Protein AF-A0A2D4ME57-F1 (afdb_monomer_lite)

pLDDT: mean 89.08, std 7.83, range [51.34, 96.56]

Secondary structure (DSSP, 8-state):
-HHHHHHHHHHHHHHHHHHHHHHHHHHHHHHHHHHHHHHH-TT--HHHHHHHHHHHHHHHHHHHHHHHHHHHHHHHHHHHHHHHHHHHHHHHHHH--TTHHHHS-HHHHHHIIIIIHHHHHHHHHHTTHHHHHHHHHHHHHHHHHHHHGGGHHHHHHHHHHHHHHHHHHHHHHHHHHHHHHHHHH-

Foldseek 3Di:
DVLVVVLVVLVVLLLVLLVLLLVLVVVLVVLVVVLVVQVVDPPHDPVVNVVSVVVNVVSVVSSVVSVVSSQVSLLVSLVSQLVVQLVVLVVCLVVDDPVVCVVADPVNSVCCNPPVSVVSSVCSNCVSVVVSVVVSVVVVLVVCCVVPNPVVVVVVVVVVVVVVVVVVVVVVVVVVVVVVVVVVVD

Sequence (186 aa):
VTLFQT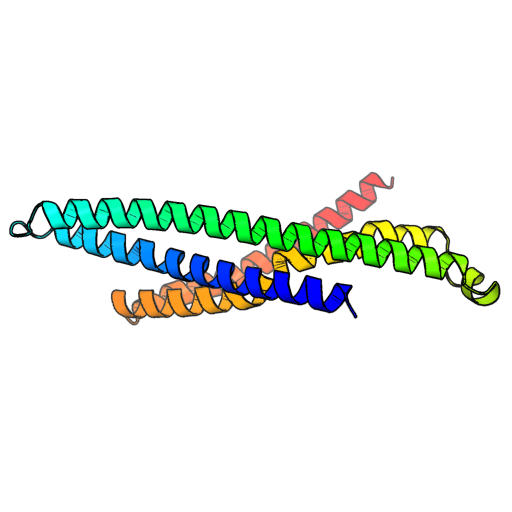CAGKVLKSVALKLIHDFLIFLNPQLLKMIINFVSDPKAYLWQGYVFAVLLFVSALVQSLCLQKYFQLCFEVGMNLRTSLMAAIYKKALTVSNVTRKESTVGETVNLMSVDAQRFMDFTVYMHQLWSSPLQIIISLVFLWTELGPSVLAGIGVLMLLIPLNSVLVAKSRSIQVKNMKHKDE

Organism: NCBI:txid129469

Structure (mmCIF, N/CA/C/O backbone):
data_AF-A0A2D4ME57-F1
#
_entry.id   AF-A0A2D4ME57-F1
#
loop_
_atom_site.group_PDB
_atom_site.id
_atom_site.type_symbol
_atom_site.label_atom_id
_atom_site.label_alt_id
_atom_site.label_comp_id
_atom_site.label_asym_id
_atom_site.label_entity_id
_atom_site.label_seq_id
_atom_site.pdbx_PDB_ins_code
_atom_site.Cartn_x
_atom_site.Cartn_y
_atom_site.Cartn_z
_atom_site.occupancy
_atom_site.B_iso_or_equiv
_atom_site.auth_seq_id
_atom_site.auth_comp_id
_atom_site.auth_asym_id
_atom_site.auth_atom_id
_atom_site.pdbx_PDB_model_num
ATOM 1 N N . VAL A 1 1 ? -4.184 -4.580 -28.386 1.00 51.34 1 VAL A N 1
ATOM 2 C CA . VAL A 1 1 ? -5.557 -4.359 -27.865 1.00 51.34 1 VAL A CA 1
ATOM 3 C C . VAL A 1 1 ? -5.939 -5.416 -26.827 1.00 51.34 1 VAL A C 1
ATOM 5 O O . VAL A 1 1 ? -6.256 -5.048 -25.706 1.00 51.34 1 VAL A O 1
ATOM 8 N N . THR A 1 2 ? -5.781 -6.710 -27.119 1.00 58.62 2 THR A N 1
ATOM 9 C CA . THR A 1 2 ? -6.115 -7.832 -26.212 1.00 58.62 2 THR A CA 1
ATOM 10 C C . THR A 1 2 ? -5.304 -7.867 -24.904 1.00 58.62 2 THR A C 1
ATOM 12 O O . THR A 1 2 ? -5.863 -8.114 -23.837 1.00 58.62 2 THR A O 1
ATOM 15 N N . LEU A 1 3 ? -4.003 -7.544 -24.953 1.00 60.75 3 LEU A N 1
ATOM 16 C CA . LEU A 1 3 ? -3.139 -7.446 -23.761 1.00 60.75 3 LEU A CA 1
ATOM 17 C C . LEU A 1 3 ? -3.593 -6.338 -22.799 1.00 60.75 3 LEU A C 1
ATOM 19 O O . LEU A 1 3 ? -3.668 -6.561 -21.596 1.00 60.75 3 LEU A O 1
ATOM 23 N N . PHE A 1 4 ? -3.959 -5.168 -23.332 1.00 65.12 4 PHE A N 1
ATOM 24 C CA . PHE A 1 4 ? -4.406 -4.028 -22.528 1.00 65.12 4 PHE A CA 1
ATOM 25 C C . PHE A 1 4 ? -5.752 -4.307 -21.848 1.00 65.12 4 PHE A C 1
ATOM 27 O O . PHE A 1 4 ? -5.901 -4.037 -20.663 1.00 65.12 4 PHE A O 1
ATOM 34 N N . GLN A 1 5 ? -6.699 -4.930 -22.556 1.00 66.75 5 GLN A N 1
ATOM 35 C CA . GLN A 1 5 ? -8.000 -5.308 -21.990 1.00 66.75 5 GLN A CA 1
ATOM 36 C C . GLN A 1 5 ? -7.877 -6.387 -20.900 1.00 66.75 5 GLN A C 1
ATOM 38 O O . GLN A 1 5 ? -8.504 -6.280 -19.848 1.00 66.75 5 GLN A O 1
ATOM 43 N N . THR A 1 6 ? -7.016 -7.390 -21.105 1.00 72.75 6 THR A N 1
ATOM 44 C CA . THR A 1 6 ? -6.777 -8.454 -20.111 1.00 72.75 6 THR A CA 1
ATOM 45 C C . THR A 1 6 ? -6.059 -7.914 -18.870 1.00 72.75 6 THR A C 1
ATOM 47 O O . THR A 1 6 ? -6.392 -8.275 -17.741 1.00 72.75 6 THR A O 1
ATOM 50 N N . CYS A 1 7 ? -5.097 -7.012 -19.073 1.00 77.69 7 CYS A N 1
ATOM 51 C CA . CYS A 1 7 ? -4.359 -6.347 -18.006 1.00 77.69 7 CYS A CA 1
ATOM 52 C C . CYS A 1 7 ? -5.270 -5.414 -17.190 1.00 77.69 7 CYS A C 1
ATOM 54 O O . CYS A 1 7 ? -5.312 -5.512 -15.965 1.00 77.69 7 CYS A O 1
ATOM 56 N N . ALA A 1 8 ? -6.091 -4.600 -17.861 1.00 81.94 8 ALA A N 1
ATOM 57 C CA . ALA A 1 8 ? -7.043 -3.693 -17.221 1.00 81.94 8 ALA A CA 1
ATOM 58 C C . ALA A 1 8 ? -8.046 -4.433 -16.321 1.00 81.94 8 ALA A C 1
ATOM 60 O O . ALA A 1 8 ? -8.310 -3.993 -15.204 1.00 81.94 8 ALA A O 1
ATOM 61 N N . GLY A 1 9 ? -8.551 -5.594 -16.754 1.00 87.19 9 GLY A N 1
ATOM 62 C CA . GLY A 1 9 ? -9.440 -6.417 -15.929 1.00 87.19 9 GLY A CA 1
ATOM 63 C C . GLY A 1 9 ? -8.778 -6.923 -14.641 1.00 87.19 9 GLY A C 1
ATOM 64 O O . GLY A 1 9 ? -9.413 -6.947 -13.586 1.00 87.19 9 GLY A O 1
ATOM 65 N N . LYS A 1 10 ? -7.493 -7.300 -14.694 1.00 87.88 10 LYS A N 1
ATOM 66 C CA . LYS A 1 10 ? -6.729 -7.722 -13.506 1.00 87.88 10 LYS A CA 1
ATOM 67 C C . LYS A 1 10 ? -6.420 -6.548 -12.577 1.00 87.88 10 LYS A C 1
ATOM 69 O O . LYS A 1 10 ? -6.564 -6.701 -11.368 1.00 87.88 10 LYS A O 1
ATOM 74 N N . VAL A 1 11 ? -6.088 -5.383 -13.134 1.00 89.06 11 VAL A N 1
ATOM 75 C CA . VAL A 1 11 ? -5.866 -4.146 -12.368 1.00 89.06 11 VAL A CA 1
ATOM 76 C C . VAL A 1 11 ? -7.143 -3.701 -11.648 1.00 89.06 11 VAL A C 1
ATOM 78 O O . VAL A 1 11 ? -7.109 -3.354 -10.472 1.00 89.06 11 VAL A O 1
ATOM 81 N N . LEU A 1 12 ? -8.308 -3.776 -12.294 1.00 90.44 12 LEU A N 1
ATOM 82 C CA . LEU A 1 12 ? -9.570 -3.434 -11.632 1.00 90.44 12 LEU A CA 1
ATOM 83 C C . LEU A 1 12 ? -9.877 -4.386 -10.462 1.00 90.44 12 LEU A C 1
ATOM 85 O O . LEU A 1 12 ? -10.291 -3.948 -9.388 1.00 90.44 12 LEU A O 1
ATOM 89 N N . LYS A 1 13 ? -9.617 -5.689 -10.640 1.00 91.94 13 LYS A N 1
ATOM 90 C CA . LYS A 1 13 ? -9.742 -6.682 -9.561 1.00 91.94 13 LYS A CA 1
ATOM 91 C C . LYS A 1 13 ? -8.772 -6.405 -8.408 1.00 91.94 13 LYS A C 1
ATOM 93 O O . LYS A 1 13 ? -9.174 -6.544 -7.254 1.00 91.94 13 LYS A O 1
ATOM 98 N N . SER A 1 14 ? -7.530 -5.993 -8.684 1.00 92.44 14 SER A N 1
ATOM 99 C CA . SER A 1 14 ? -6.581 -5.627 -7.624 1.00 92.44 14 SER A CA 1
ATOM 100 C C . SER A 1 14 ? -7.020 -4.376 -6.865 1.00 92.44 14 SER A C 1
ATOM 102 O O . SER A 1 14 ? -6.911 -4.364 -5.643 1.00 92.44 14 SER A O 1
ATOM 104 N N . VAL A 1 15 ? -7.591 -3.369 -7.540 1.00 92.62 15 VAL A N 1
ATOM 105 C CA . VAL A 1 15 ? -8.179 -2.189 -6.874 1.00 92.62 15 VAL A CA 1
ATOM 106 C C . VAL A 1 15 ? -9.292 -2.608 -5.913 1.00 92.62 15 VAL A C 1
ATOM 108 O O . VAL A 1 15 ? -9.261 -2.229 -4.745 1.00 92.62 15 VAL A O 1
ATOM 111 N N . ALA A 1 16 ? -10.242 -3.431 -6.369 1.00 93.69 16 ALA A N 1
ATOM 112 C CA . ALA A 1 16 ? -11.350 -3.889 -5.532 1.00 93.69 16 ALA A CA 1
ATOM 113 C C . ALA A 1 16 ? -10.864 -4.672 -4.298 1.00 93.69 16 ALA A C 1
ATOM 115 O O . ALA A 1 16 ? -11.287 -4.390 -3.179 1.00 93.69 16 ALA A O 1
ATOM 116 N N . LEU A 1 17 ? -9.925 -5.610 -4.479 1.00 92.94 17 LEU A N 1
ATOM 117 C CA . LEU A 1 17 ? -9.334 -6.369 -3.370 1.00 92.94 17 LEU A CA 1
ATOM 118 C C . LEU A 1 17 ? -8.579 -5.472 -2.385 1.00 92.94 17 LEU A C 1
ATOM 120 O O . LEU A 1 17 ? -8.654 -5.697 -1.177 1.00 92.94 17 LEU A O 1
ATOM 124 N N . LYS A 1 18 ? -7.875 -4.452 -2.886 1.00 93.50 18 LYS A N 1
ATOM 125 C CA . LYS A 1 18 ? -7.152 -3.495 -2.048 1.00 93.50 18 LYS A CA 1
ATOM 126 C C . LYS A 1 18 ? -8.109 -2.647 -1.209 1.00 93.50 18 LYS A C 1
ATOM 128 O O . LYS A 1 18 ? -7.869 -2.490 -0.019 1.00 93.50 18 LYS A O 1
ATOM 133 N N . LEU A 1 19 ? -9.217 -2.183 -1.788 1.00 93.06 19 LEU A N 1
ATOM 134 C CA . LEU A 1 19 ? -10.252 -1.445 -1.055 1.00 93.06 19 LEU A CA 1
ATOM 135 C C . LEU A 1 19 ? -10.903 -2.294 0.044 1.00 93.06 19 LEU A C 1
ATOM 137 O O . LEU A 1 19 ? -11.072 -1.813 1.161 1.00 93.06 19 LEU A O 1
ATOM 141 N N . ILE A 1 20 ? -11.219 -3.562 -0.243 1.00 94.19 20 ILE A N 1
ATOM 142 C CA . ILE A 1 20 ? -11.764 -4.494 0.759 1.00 94.19 20 ILE A CA 1
ATOM 143 C C . ILE A 1 20 ? -10.761 -4.696 1.898 1.00 94.19 20 ILE A C 1
ATOM 145 O O . ILE A 1 20 ? -11.126 -4.617 3.069 1.00 94.19 20 ILE A O 1
ATOM 149 N N . HIS A 1 21 ? -9.490 -4.920 1.564 1.00 94.88 21 HIS A N 1
ATOM 150 C CA . HIS A 1 21 ? -8.425 -5.036 2.553 1.00 94.88 21 HIS A CA 1
ATOM 151 C C . HIS A 1 21 ? -8.314 -3.780 3.431 1.00 94.88 21 HIS A C 1
ATOM 153 O O . HIS A 1 21 ? -8.237 -3.890 4.653 1.00 94.88 21 HIS A O 1
ATOM 159 N N . ASP A 1 22 ? -8.308 -2.595 2.819 1.00 93.31 22 ASP A N 1
ATOM 160 C CA . ASP A 1 22 ? -8.163 -1.329 3.536 1.00 93.31 22 ASP A CA 1
ATOM 161 C C . ASP A 1 22 ? -9.366 -1.070 4.455 1.00 93.31 22 ASP A C 1
ATOM 163 O O . ASP A 1 22 ? -9.184 -0.639 5.590 1.00 93.31 22 ASP A O 1
ATOM 167 N N . PHE A 1 23 ? -10.582 -1.428 4.033 1.00 93.62 23 PHE A N 1
ATOM 168 C CA . PHE A 1 23 ? -11.763 -1.393 4.897 1.00 93.62 23 PHE A CA 1
ATOM 169 C C . PHE A 1 23 ? -11.632 -2.336 6.104 1.00 93.62 23 PHE A C 1
ATOM 171 O O . PHE A 1 23 ? -11.895 -1.932 7.236 1.00 93.62 23 PHE A O 1
ATOM 178 N N . LEU A 1 24 ? -11.178 -3.576 5.889 1.00 93.62 24 LEU A N 1
ATOM 179 C CA . LEU A 1 24 ? -10.986 -4.552 6.969 1.00 93.62 24 LEU A CA 1
ATOM 180 C C . LEU A 1 24 ? -9.905 -4.119 7.970 1.00 93.62 24 LEU A C 1
ATOM 182 O O . LEU A 1 24 ? -10.061 -4.364 9.166 1.00 93.62 24 LEU A O 1
ATOM 186 N N . ILE A 1 25 ? -8.864 -3.412 7.512 1.00 94.06 25 ILE A N 1
ATOM 187 C CA . ILE A 1 25 ? -7.867 -2.779 8.391 1.00 94.06 25 ILE A CA 1
ATOM 188 C C . ILE A 1 25 ? -8.535 -1.867 9.422 1.00 94.06 25 ILE A C 1
ATOM 190 O O . ILE A 1 25 ? -8.169 -1.916 10.594 1.00 94.06 25 ILE A O 1
ATOM 194 N N . PHE A 1 26 ? -9.515 -1.065 9.002 1.00 93.00 26 PHE A N 1
ATOM 195 C CA . PHE A 1 26 ? -10.226 -0.128 9.875 1.00 93.00 26 PHE A CA 1
ATOM 196 C C . PHE A 1 26 ? -11.348 -0.784 10.679 1.00 93.00 26 PHE A C 1
ATOM 198 O O . PHE A 1 26 ? -11.694 -0.293 11.752 1.00 93.00 26 PHE A O 1
ATOM 205 N N . LEU A 1 27 ? -11.884 -1.910 10.206 1.00 93.81 27 LEU A N 1
ATOM 206 C CA . LEU A 1 27 ? -12.864 -2.702 10.942 1.00 93.81 27 LEU A CA 1
ATOM 207 C C . LEU A 1 27 ? -12.256 -3.301 12.222 1.00 93.81 27 LEU A C 1
ATOM 209 O O . LEU A 1 27 ? -12.872 -3.237 13.282 1.00 93.81 27 LEU A O 1
ATOM 213 N N . ASN A 1 28 ? -11.036 -3.843 12.153 1.00 92.62 28 ASN A N 1
ATOM 214 C CA . ASN A 1 28 ? -10.387 -4.511 13.289 1.00 92.62 28 ASN A CA 1
ATOM 215 C C . ASN A 1 28 ? -10.276 -3.659 14.574 1.00 92.62 28 ASN A C 1
ATOM 217 O O . ASN A 1 28 ? -10.682 -4.154 15.626 1.00 92.62 28 ASN A O 1
ATOM 221 N N . PRO A 1 29 ? -9.777 -2.404 14.559 1.00 92.50 29 PRO A N 1
ATOM 222 C CA . PRO A 1 29 ? -9.724 -1.581 15.769 1.00 92.50 29 PRO A CA 1
ATOM 223 C C . PRO A 1 29 ? -11.118 -1.239 16.313 1.00 92.50 29 PRO A C 1
ATOM 225 O O . PRO A 1 29 ? -11.287 -1.148 17.527 1.00 92.50 29 PRO A O 1
ATOM 228 N N . GLN A 1 30 ? -12.133 -1.114 15.451 1.00 93.00 30 GLN A N 1
ATOM 229 C CA . GLN A 1 30 ? -13.515 -0.891 15.890 1.00 93.00 30 GLN A CA 1
ATOM 230 C C . GLN A 1 30 ? -14.093 -2.129 16.584 1.00 93.00 30 GLN A C 1
ATOM 232 O O . GLN A 1 30 ? -14.721 -2.011 17.634 1.00 93.00 30 GLN A O 1
ATOM 237 N N . LEU A 1 31 ? -13.825 -3.327 16.058 1.00 93.25 31 LEU A N 1
ATOM 238 C CA . LEU A 1 31 ? -14.197 -4.581 16.718 1.00 93.25 31 LEU A CA 1
ATOM 239 C C . LEU A 1 31 ? -13.477 -4.755 18.054 1.00 93.25 31 LEU A C 1
ATOM 241 O O . LEU A 1 31 ? -14.101 -5.142 19.039 1.00 93.25 31 LEU A O 1
ATOM 245 N N . LEU A 1 32 ? -12.191 -4.402 18.118 1.00 93.62 32 LEU A N 1
ATOM 246 C CA . LEU A 1 32 ? -11.438 -4.412 19.369 1.00 93.62 32 LEU A CA 1
ATOM 247 C C . LEU A 1 32 ? -12.065 -3.465 20.403 1.00 93.62 32 LEU A C 1
ATOM 249 O O . LEU A 1 32 ? -12.245 -3.851 21.555 1.00 93.62 32 LEU A O 1
ATOM 253 N N . LYS A 1 33 ? -12.468 -2.257 19.988 1.00 92.00 33 LYS A N 1
ATOM 254 C CA . LYS A 1 33 ? -13.181 -1.304 20.850 1.00 92.00 33 LYS A CA 1
ATOM 255 C C . LYS A 1 33 ? -14.499 -1.884 21.375 1.00 92.00 33 LYS A C 1
ATOM 257 O O . LYS A 1 33 ? -14.785 -1.756 22.563 1.00 92.00 33 LYS A O 1
ATOM 262 N N . MET A 1 34 ? -15.279 -2.563 20.532 1.00 91.69 34 MET A N 1
ATOM 263 C CA . MET A 1 34 ? -16.513 -3.235 20.966 1.00 91.69 34 MET A CA 1
ATOM 264 C C . MET A 1 34 ? -16.239 -4.343 21.989 1.00 91.69 34 MET A C 1
ATOM 266 O O . MET A 1 34 ? -16.979 -4.454 22.964 1.00 91.69 34 MET A O 1
ATOM 270 N N . ILE A 1 35 ? -15.160 -5.115 21.819 1.00 93.75 35 ILE A N 1
ATOM 271 C CA . ILE A 1 35 ? -14.742 -6.137 22.791 1.00 93.75 35 ILE A CA 1
ATOM 272 C C . ILE A 1 35 ? -14.353 -5.494 24.127 1.00 93.75 35 ILE A C 1
ATOM 274 O O . ILE A 1 35 ? -14.792 -5.965 25.172 1.00 93.75 35 ILE A O 1
ATOM 278 N N . ILE A 1 36 ? -13.576 -4.406 24.116 1.00 92.88 36 ILE A N 1
ATOM 279 C CA . ILE A 1 36 ? -13.189 -3.686 25.342 1.00 92.88 36 ILE A CA 1
ATOM 280 C C . ILE A 1 36 ? -14.432 -3.171 26.082 1.00 92.88 36 ILE A C 1
ATOM 282 O O . ILE A 1 36 ? -14.537 -3.325 27.300 1.00 92.88 36 ILE A O 1
ATOM 286 N N . ASN A 1 37 ? -15.404 -2.620 25.351 1.00 91.50 37 ASN A N 1
ATOM 287 C CA . ASN A 1 37 ? -16.664 -2.155 25.932 1.00 91.50 37 ASN A CA 1
ATOM 288 C C . ASN A 1 37 ? -17.498 -3.312 26.498 1.00 91.50 37 ASN A C 1
ATOM 290 O O . ASN A 1 37 ? -18.038 -3.185 27.591 1.00 91.50 37 ASN A O 1
ATOM 294 N N . PHE A 1 38 ? -17.557 -4.448 25.797 1.00 92.56 38 PHE A N 1
ATOM 295 C CA . PHE A 1 38 ? -18.231 -5.660 26.267 1.00 92.56 38 PHE A CA 1
ATOM 296 C C . PHE A 1 38 ? -17.625 -6.184 27.575 1.00 92.56 38 PHE A C 1
ATOM 298 O O . PHE A 1 38 ? -18.357 -6.495 28.506 1.00 92.56 38 PHE A O 1
ATOM 305 N N . VAL A 1 39 ? -16.292 -6.239 27.671 1.00 92.06 39 VAL A N 1
ATOM 306 C CA . VAL A 1 39 ? -15.591 -6.683 28.890 1.00 92.06 39 VAL A CA 1
ATOM 307 C C . VAL A 1 39 ? -15.824 -5.721 30.060 1.00 92.06 39 VAL A C 1
ATOM 309 O O . VAL A 1 39 ? -15.811 -6.141 31.215 1.00 92.06 39 VAL A O 1
ATOM 312 N N . SER A 1 40 ? -16.048 -4.438 29.771 1.00 92.38 40 SER A N 1
ATOM 313 C CA . SER A 1 40 ? -16.280 -3.408 30.788 1.00 92.38 40 SER A CA 1
ATOM 314 C C . SER A 1 40 ? -17.729 -3.363 31.293 1.00 92.38 40 SER A C 1
ATOM 316 O O . SER A 1 40 ? -17.975 -2.767 32.341 1.00 92.38 40 SER A O 1
ATOM 318 N N . ASP A 1 41 ? -18.687 -3.969 30.580 1.00 92.38 41 ASP A N 1
ATOM 319 C CA . ASP A 1 41 ? -20.103 -3.990 30.960 1.00 92.38 41 ASP A CA 1
ATOM 320 C C . ASP A 1 41 ? -20.482 -5.313 31.659 1.00 92.38 41 ASP A C 1
ATOM 322 O O . ASP A 1 41 ? -20.646 -6.346 31.003 1.00 92.38 41 ASP A O 1
ATOM 326 N N . PRO A 1 42 ? -20.702 -5.307 32.986 1.00 83.31 42 PRO A N 1
ATOM 327 C CA . PRO A 1 42 ? -21.052 -6.512 33.735 1.00 83.31 42 PRO A CA 1
ATOM 328 C C . PRO A 1 42 ? -22.457 -7.056 33.423 1.00 83.31 42 PRO A C 1
ATOM 330 O O . PRO A 1 42 ? -22.794 -8.146 33.885 1.00 83.31 42 PRO A O 1
ATOM 333 N N . LYS A 1 43 ? -23.297 -6.324 32.677 1.00 88.75 43 LYS A N 1
ATOM 334 C CA . LYS A 1 43 ? -24.654 -6.753 32.290 1.00 88.75 43 LYS A CA 1
ATOM 335 C C . LYS A 1 43 ? -24.724 -7.347 30.881 1.00 88.75 43 LYS A C 1
ATOM 337 O O . LYS A 1 43 ? -25.804 -7.769 30.463 1.00 88.75 43 LYS A O 1
ATOM 342 N N . ALA A 1 44 ? -23.619 -7.368 30.141 1.00 86.94 44 ALA A N 1
ATOM 343 C CA . ALA A 1 44 ? -23.611 -7.824 28.761 1.00 86.94 44 ALA A CA 1
ATOM 344 C C . ALA A 1 44 ? -23.756 -9.352 28.643 1.00 86.94 44 ALA A C 1
ATOM 346 O O . ALA A 1 44 ? -23.265 -10.129 29.463 1.00 86.94 44 ALA A O 1
ATOM 347 N N . TYR A 1 45 ? -24.432 -9.807 27.586 1.00 89.94 45 TYR A N 1
ATOM 348 C CA . TYR A 1 45 ? -24.667 -11.232 27.358 1.00 89.94 45 TYR A CA 1
ATOM 349 C C . TYR A 1 45 ? -23.443 -11.911 26.732 1.00 89.94 45 TYR A C 1
ATOM 351 O O . TYR A 1 45 ? -22.951 -11.467 25.698 1.00 89.94 45 TYR A O 1
ATOM 359 N N . LEU A 1 46 ? -23.025 -13.061 27.276 1.00 90.19 46 LEU A N 1
ATOM 360 C CA . LEU A 1 46 ? -21.829 -13.804 26.835 1.00 90.19 46 LEU A CA 1
ATOM 361 C C . LEU A 1 46 ? -21.762 -14.078 25.321 1.00 90.19 46 LEU A C 1
ATOM 363 O O . LEU A 1 46 ? -20.681 -14.042 24.735 1.00 90.19 46 LEU A O 1
ATOM 367 N N . TRP A 1 47 ? -22.905 -14.317 24.667 1.00 91.12 47 TRP A N 1
ATOM 368 C CA . TRP A 1 47 ? -22.959 -14.583 23.225 1.00 91.12 47 TRP A CA 1
ATOM 369 C C . TRP A 1 47 ? -22.423 -13.418 22.378 1.00 91.12 47 TRP A C 1
ATOM 371 O O . TRP A 1 47 ? -21.837 -13.661 21.325 1.00 91.12 47 TRP A O 1
ATOM 381 N N . GLN A 1 48 ? -22.560 -12.170 22.841 1.00 90.06 48 GLN A N 1
ATOM 382 C CA . GLN A 1 48 ? -22.072 -10.987 22.124 1.00 90.06 48 GLN A CA 1
ATOM 383 C C . GLN A 1 48 ? -20.543 -10.987 22.036 1.00 90.06 48 GLN A C 1
ATOM 385 O O . GLN A 1 48 ? -19.988 -10.755 20.964 1.00 90.06 48 GLN A O 1
ATOM 390 N N . GLY A 1 49 ? -19.863 -11.342 23.132 1.00 91.69 49 GLY A N 1
ATOM 391 C CA . GLY A 1 49 ? -18.408 -11.489 23.157 1.00 91.69 49 GLY A CA 1
ATOM 392 C C . GLY A 1 49 ? -17.910 -12.558 22.182 1.00 91.69 49 GLY A C 1
ATOM 393 O O . GLY A 1 49 ? -16.971 -12.308 21.425 1.00 91.69 49 GLY A O 1
ATOM 394 N N . TYR A 1 50 ? -18.577 -13.719 22.130 1.00 92.94 50 TYR A N 1
ATOM 395 C CA . TYR A 1 50 ? -18.244 -14.770 21.161 1.00 92.94 50 TYR A CA 1
ATOM 396 C C . TYR A 1 50 ? -18.420 -14.300 19.714 1.00 92.94 50 TYR A C 1
ATOM 398 O O . TYR A 1 50 ? -17.548 -14.554 18.883 1.00 92.94 50 TYR A O 1
ATOM 406 N N . VAL A 1 51 ? -19.504 -13.577 19.410 1.00 94.81 51 VAL A N 1
ATOM 407 C CA . VAL A 1 51 ? -19.737 -13.019 18.069 1.00 94.81 51 VAL A CA 1
ATOM 408 C C . VAL A 1 51 ? -18.629 -12.040 17.686 1.00 94.81 51 VAL A C 1
ATOM 410 O O . VAL A 1 51 ? -18.075 -12.168 16.596 1.00 94.81 51 VAL A O 1
ATOM 413 N N . PHE A 1 52 ? -18.247 -11.110 18.566 1.00 93.69 52 PHE A N 1
ATOM 414 C CA . PHE A 1 52 ? -17.167 -10.162 18.274 1.00 93.69 52 PHE A CA 1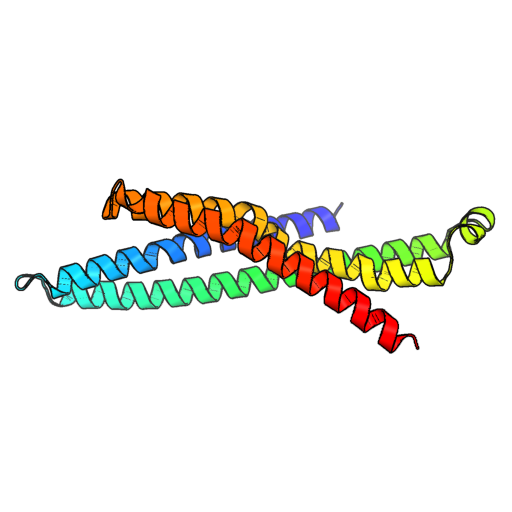
ATOM 415 C C . PHE A 1 52 ? -15.813 -10.851 18.080 1.00 93.69 52 PHE A C 1
ATOM 417 O O . PHE A 1 52 ? -15.082 -10.496 17.156 1.00 93.69 52 PHE A O 1
ATOM 424 N N . ALA A 1 53 ? -15.491 -11.862 18.892 1.00 93.56 53 ALA A N 1
ATOM 425 C CA . ALA A 1 53 ? -14.247 -12.620 18.765 1.00 93.56 53 ALA A CA 1
ATOM 426 C C . ALA A 1 53 ? -14.174 -13.407 17.445 1.00 93.56 53 ALA A C 1
ATOM 428 O O . ALA A 1 53 ? -13.160 -13.356 16.746 1.00 93.56 53 ALA A O 1
ATOM 429 N N . VAL A 1 54 ? -15.258 -14.095 17.067 1.00 95.75 54 VAL A N 1
ATOM 430 C CA . VAL A 1 54 ? -15.340 -14.815 15.785 1.00 95.75 54 VAL A CA 1
ATOM 431 C C . VAL A 1 54 ? -15.265 -13.839 14.616 1.00 95.75 54 VAL A C 1
ATOM 433 O O . VAL A 1 54 ? -14.540 -14.093 13.656 1.00 95.75 54 VAL A O 1
ATOM 436 N N . LEU A 1 55 ? -15.962 -12.704 14.698 1.00 95.50 55 LEU A N 1
ATOM 437 C CA . LEU A 1 55 ? -15.941 -11.695 13.646 1.00 95.50 55 LEU A CA 1
ATOM 438 C C . LEU A 1 55 ? -14.538 -11.102 13.462 1.00 95.50 55 LEU A C 1
ATOM 440 O O . LEU A 1 55 ? -14.108 -10.958 12.323 1.00 95.50 55 LEU A O 1
ATOM 444 N N . LEU A 1 56 ? -13.814 -10.833 14.554 1.00 94.50 56 LEU A N 1
ATOM 445 C CA . LEU A 1 56 ? -12.429 -10.351 14.527 1.00 94.50 56 LEU A CA 1
ATOM 446 C C . LEU A 1 56 ? -11.477 -11.376 13.887 1.00 94.50 56 LEU A C 1
ATOM 448 O O . LEU A 1 56 ? -10.591 -11.024 13.110 1.00 94.50 56 LEU A O 1
ATOM 452 N N . PHE A 1 57 ? -11.662 -12.663 14.188 1.00 95.88 57 PHE A N 1
ATOM 453 C CA . PHE A 1 57 ? -10.878 -13.731 13.570 1.00 95.88 57 PHE A CA 1
ATOM 454 C C . PHE A 1 57 ? -11.153 -13.834 12.064 1.00 95.88 57 PHE A C 1
ATOM 456 O O . PHE A 1 57 ? -10.223 -13.868 11.256 1.00 95.88 57 PHE A O 1
ATOM 463 N N . VAL A 1 58 ? -12.430 -13.834 11.671 1.00 96.38 58 VAL A N 1
ATOM 464 C CA . VAL A 1 58 ? -12.833 -13.905 10.261 1.00 96.38 58 VAL A CA 1
ATOM 465 C C . VAL A 1 58 ? -12.373 -12.663 9.497 1.00 96.38 58 VAL A C 1
ATOM 467 O O . VAL A 1 58 ? -11.845 -12.806 8.394 1.00 96.38 58 VAL A O 1
ATOM 470 N N . SER A 1 59 ? -12.502 -11.459 10.063 1.00 95.50 59 SER A N 1
ATOM 471 C CA . SER A 1 59 ? -12.033 -10.226 9.420 1.00 95.50 59 SER A CA 1
ATOM 472 C C . SER A 1 59 ? -10.527 -10.254 9.186 1.00 95.50 59 SER A C 1
ATOM 474 O O . SER A 1 59 ? -10.090 -9.941 8.080 1.00 95.50 59 SER A O 1
ATOM 476 N N . ALA A 1 60 ? -9.738 -10.700 10.168 1.00 95.25 60 ALA A N 1
ATOM 477 C CA . ALA A 1 60 ? -8.289 -10.833 10.036 1.00 95.25 60 ALA A CA 1
ATOM 478 C C . ALA A 1 60 ? -7.888 -11.874 8.973 1.00 95.25 60 ALA A C 1
ATOM 480 O O . ALA A 1 60 ? -6.992 -11.621 8.161 1.00 95.25 60 ALA A O 1
ATOM 481 N N . LEU A 1 61 ? -8.573 -13.023 8.923 1.00 96.56 61 LEU A N 1
ATOM 482 C CA . LEU A 1 61 ? -8.338 -14.042 7.897 1.00 96.56 61 LEU A CA 1
ATOM 483 C C . LEU A 1 61 ? -8.657 -13.525 6.493 1.00 96.56 61 LEU A C 1
ATOM 485 O O . LEU A 1 61 ? -7.827 -13.641 5.589 1.00 96.56 61 LEU A O 1
ATOM 489 N N . VAL A 1 62 ? -9.839 -12.934 6.303 1.00 96.25 62 VAL A N 1
ATOM 490 C CA . VAL A 1 62 ? -10.255 -12.384 5.006 1.00 96.25 62 VAL A CA 1
ATOM 491 C C . VAL A 1 62 ? -9.310 -11.264 4.585 1.00 96.25 62 VAL A C 1
ATOM 493 O O . VAL A 1 62 ? -8.882 -11.240 3.434 1.00 96.25 62 VAL A O 1
ATOM 496 N N . GLN A 1 63 ? -8.907 -10.391 5.509 1.00 95.88 63 GLN A N 1
ATOM 497 C CA . GLN A 1 63 ? -7.929 -9.341 5.242 1.00 95.88 63 GLN A CA 1
ATOM 498 C C . GLN A 1 63 ? -6.608 -9.930 4.727 1.00 95.88 63 GLN A C 1
ATOM 500 O O . GLN A 1 63 ? -6.110 -9.491 3.689 1.00 95.88 63 GLN A O 1
ATOM 505 N N . SER A 1 64 ? -6.058 -10.938 5.411 1.00 96.00 64 SER A N 1
ATOM 506 C CA . SER A 1 64 ? -4.804 -11.591 5.013 1.00 96.00 64 SER A CA 1
ATOM 507 C C . SER A 1 64 ? -4.909 -12.231 3.622 1.00 96.00 64 SER A C 1
ATOM 509 O O . SER A 1 64 ? -4.053 -12.014 2.759 1.00 96.00 64 SER A O 1
ATOM 511 N N . LEU A 1 65 ? -6.009 -12.940 3.351 1.00 96.19 65 LEU A N 1
ATOM 512 C CA . LEU A 1 65 ? -6.267 -13.555 2.047 1.00 96.19 65 LEU A CA 1
ATOM 513 C C . LEU A 1 65 ? -6.429 -12.509 0.937 1.00 96.19 65 LEU A C 1
ATOM 515 O O . LEU A 1 65 ? -5.842 -12.666 -0.136 1.00 96.19 65 LEU A O 1
ATOM 519 N N . CYS A 1 66 ? -7.175 -11.430 1.184 1.00 94.31 66 CYS A N 1
ATOM 520 C CA . CYS A 1 66 ? -7.330 -10.321 0.244 1.00 94.31 66 CYS A CA 1
ATOM 521 C C . CYS A 1 66 ? -5.982 -9.677 -0.087 1.00 94.31 66 CYS A C 1
ATOM 523 O O . CYS A 1 66 ? -5.705 -9.445 -1.264 1.00 94.31 66 CYS A O 1
ATOM 525 N N . LEU A 1 67 ? -5.126 -9.449 0.915 1.00 94.19 67 LEU A N 1
ATOM 526 C CA . LEU A 1 67 ? -3.789 -8.889 0.714 1.00 94.19 67 LEU A CA 1
ATOM 527 C C . LEU A 1 67 ? -2.919 -9.810 -0.145 1.00 94.19 67 LEU A C 1
ATOM 529 O O . LEU A 1 67 ? -2.297 -9.357 -1.107 1.00 94.19 67 LEU A O 1
ATOM 533 N N . GLN A 1 68 ? -2.916 -11.109 0.155 1.00 95.19 68 GLN A N 1
ATOM 534 C CA . GLN A 1 68 ? -2.137 -12.081 -0.607 1.00 95.19 68 GLN A CA 1
ATOM 535 C C . GLN A 1 68 ? -2.625 -12.180 -2.057 1.00 95.19 68 GLN A C 1
ATOM 537 O O . GLN A 1 68 ? -1.816 -12.201 -2.985 1.00 95.19 68 GLN A O 1
ATOM 542 N N . LYS A 1 69 ? -3.946 -12.198 -2.280 1.00 94.38 69 LYS A N 1
ATOM 543 C CA . LYS A 1 69 ? -4.532 -12.204 -3.629 1.00 94.38 69 LYS A CA 1
ATOM 544 C C . LYS A 1 69 ? -4.252 -10.916 -4.392 1.00 94.38 69 LYS A C 1
ATOM 546 O O . LYS A 1 69 ? -3.942 -10.986 -5.580 1.00 94.38 69 LYS A O 1
ATOM 551 N N . TYR A 1 70 ? -4.300 -9.770 -3.718 1.00 94.25 70 TYR A N 1
ATOM 552 C CA . TYR A 1 70 ? -3.886 -8.486 -4.274 1.00 94.25 70 TYR A CA 1
ATOM 553 C C . TYR A 1 70 ? -2.430 -8.541 -4.764 1.00 94.25 70 TYR A C 1
ATOM 555 O O . TYR A 1 70 ? -2.175 -8.243 -5.931 1.00 94.25 70 TYR A O 1
ATOM 563 N N . PHE A 1 71 ? -1.489 -8.993 -3.926 1.00 93.06 71 PHE A N 1
ATOM 564 C CA . PHE A 1 71 ? -0.082 -9.096 -4.322 1.00 93.06 71 PHE A CA 1
ATOM 565 C C . PHE A 1 71 ? 0.116 -10.064 -5.487 1.00 93.06 71 PHE A C 1
ATOM 567 O O . PHE A 1 71 ? 0.804 -9.716 -6.442 1.00 93.06 71 PHE A O 1
ATOM 574 N N . GLN A 1 72 ? -0.524 -11.237 -5.458 1.00 93.50 72 GLN A N 1
ATOM 575 C CA . GLN A 1 72 ? -0.461 -12.204 -6.559 1.00 93.50 72 GLN A CA 1
ATOM 576 C C . GLN A 1 72 ? -0.904 -11.587 -7.894 1.00 93.50 72 GLN A C 1
ATOM 578 O O . GLN A 1 72 ? -0.200 -11.731 -8.892 1.00 93.50 72 GLN A O 1
ATOM 583 N N . LEU A 1 73 ? -2.025 -10.857 -7.911 1.00 92.25 73 LEU A N 1
ATOM 584 C CA . LEU A 1 73 ? -2.514 -10.161 -9.106 1.00 92.25 73 LEU A CA 1
ATOM 585 C C . LEU A 1 73 ? -1.541 -9.078 -9.583 1.00 92.25 73 LEU A C 1
ATOM 587 O O . LEU A 1 73 ? -1.244 -9.014 -10.775 1.00 92.25 73 LEU A O 1
ATOM 591 N N . CYS A 1 74 ? -1.012 -8.254 -8.676 1.00 92.25 74 CYS A N 1
ATOM 592 C CA . CYS A 1 74 ? -0.048 -7.211 -9.030 1.00 92.25 74 CYS A CA 1
ATOM 593 C C . CYS A 1 74 ? 1.259 -7.792 -9.587 1.00 92.25 74 CYS A C 1
ATOM 595 O O . CYS A 1 74 ? 1.770 -7.282 -10.584 1.00 92.25 74 CYS A O 1
ATOM 597 N N . PHE A 1 75 ? 1.773 -8.878 -9.001 1.00 92.69 75 PHE A N 1
ATOM 598 C CA . PHE A 1 75 ? 2.951 -9.579 -9.516 1.00 92.69 75 PHE A CA 1
ATOM 599 C C . PHE A 1 75 ? 2.698 -10.179 -10.897 1.00 92.69 75 PHE A C 1
ATOM 601 O O . PHE A 1 75 ? 3.539 -10.048 -11.784 1.00 92.69 75 PHE A O 1
ATOM 608 N N . GLU A 1 76 ? 1.535 -10.792 -11.112 1.00 92.06 76 GLU A N 1
ATOM 609 C CA . GLU A 1 76 ? 1.180 -11.362 -12.409 1.00 92.06 76 GLU A CA 1
ATOM 610 C C . GLU A 1 76 ? 1.061 -10.275 -13.490 1.00 92.06 76 GLU A C 1
ATOM 612 O O . GLU A 1 76 ? 1.566 -10.435 -14.603 1.00 92.06 76 GLU A O 1
ATOM 617 N N . VAL A 1 77 ? 0.432 -9.141 -13.170 1.00 91.75 77 VAL A N 1
ATOM 618 C CA . VAL A 1 77 ? 0.353 -7.984 -14.071 1.00 91.75 77 VAL A CA 1
ATOM 619 C C . VAL A 1 77 ? 1.747 -7.425 -14.366 1.00 91.75 77 VAL A C 1
ATOM 621 O O . VAL A 1 77 ? 2.084 -7.233 -15.535 1.00 91.75 77 VAL A O 1
ATOM 624 N N . GLY A 1 78 ? 2.579 -7.231 -13.340 1.00 92.19 78 GLY A N 1
ATOM 625 C CA . GLY A 1 78 ? 3.941 -6.715 -13.489 1.00 92.19 78 GLY A CA 1
ATOM 626 C C . GLY A 1 78 ? 4.832 -7.631 -14.331 1.00 92.19 78 GLY A C 1
ATOM 627 O O . GLY A 1 78 ? 5.560 -7.159 -15.201 1.00 92.19 78 GLY A O 1
ATOM 628 N N . MET A 1 79 ? 4.720 -8.948 -14.150 1.00 91.50 79 MET A N 1
ATOM 629 C CA . MET A 1 79 ? 5.467 -9.940 -14.928 1.00 91.50 79 MET A CA 1
ATOM 630 C C . MET A 1 79 ? 5.023 -9.980 -16.398 1.00 91.50 79 MET A C 1
ATOM 632 O O . MET A 1 79 ? 5.862 -10.026 -17.301 1.00 91.50 79 MET A O 1
ATOM 636 N N . ASN A 1 80 ? 3.716 -9.901 -16.666 1.00 90.88 80 ASN A N 1
ATOM 637 C CA . ASN A 1 80 ? 3.187 -9.810 -18.033 1.00 90.88 80 ASN A CA 1
ATOM 638 C C . ASN A 1 80 ? 3.629 -8.518 -18.735 1.00 90.88 80 ASN A C 1
ATOM 640 O O . ASN A 1 80 ? 3.951 -8.525 -19.926 1.00 90.88 80 ASN A O 1
ATOM 644 N N . LEU A 1 81 ? 3.675 -7.409 -17.998 1.00 90.00 81 LEU A N 1
ATOM 645 C CA . LEU A 1 81 ? 4.157 -6.132 -18.507 1.00 90.00 81 LEU A CA 1
ATOM 646 C C . LEU A 1 81 ? 5.659 -6.192 -18.822 1.00 90.00 81 LEU A C 1
ATOM 648 O O . LEU A 1 81 ? 6.058 -5.830 -19.928 1.00 90.00 81 LEU A O 1
ATOM 652 N N . ARG A 1 82 ? 6.474 -6.728 -17.903 1.00 90.94 82 ARG A N 1
ATOM 653 C CA . ARG A 1 82 ? 7.918 -6.929 -18.098 1.00 90.94 82 ARG A CA 1
ATOM 654 C C . ARG A 1 82 ? 8.202 -7.775 -19.337 1.00 90.94 82 ARG A C 1
ATOM 656 O O . ARG A 1 82 ? 8.956 -7.349 -20.203 1.00 90.94 82 ARG A O 1
ATOM 663 N N . THR A 1 83 ? 7.581 -8.946 -19.456 1.00 91.31 83 THR A N 1
ATOM 664 C CA . THR A 1 83 ? 7.794 -9.856 -20.598 1.00 91.31 83 THR A CA 1
ATOM 665 C C . THR A 1 83 ? 7.368 -9.232 -21.928 1.00 91.31 83 THR A C 1
ATOM 667 O O . THR A 1 83 ? 8.112 -9.311 -22.906 1.00 91.31 83 THR A O 1
ATOM 670 N N . SER A 1 84 ? 6.227 -8.537 -21.957 1.00 90.56 84 SER A N 1
ATOM 671 C CA . SER A 1 84 ? 5.756 -7.819 -23.149 1.00 90.56 84 SER A CA 1
ATOM 672 C C . SER A 1 84 ? 6.707 -6.693 -23.559 1.00 90.56 84 SER A C 1
ATOM 674 O O . SER A 1 84 ? 6.995 -6.530 -24.745 1.00 90.56 84 SER A O 1
ATOM 676 N N . LEU A 1 85 ? 7.224 -5.937 -22.586 1.00 89.69 85 LEU A N 1
ATOM 677 C CA . LEU A 1 85 ? 8.184 -4.864 -22.825 1.00 89.69 85 LEU A CA 1
ATOM 678 C C . LEU A 1 85 ? 9.508 -5.416 -23.366 1.00 89.69 85 LEU A C 1
ATOM 680 O O . LEU A 1 85 ? 10.004 -4.916 -24.372 1.00 89.69 85 LEU A O 1
ATOM 684 N N . MET A 1 86 ? 10.039 -6.488 -22.771 1.00 89.56 86 MET A N 1
ATOM 685 C CA . MET A 1 86 ? 11.258 -7.140 -23.265 1.00 89.56 86 MET A CA 1
ATOM 686 C C . MET A 1 86 ? 11.079 -7.671 -24.692 1.00 89.56 86 MET A C 1
ATOM 688 O O . MET A 1 86 ? 11.939 -7.438 -25.538 1.00 89.56 86 MET A O 1
ATOM 692 N N . ALA A 1 87 ? 9.946 -8.310 -24.998 1.00 90.25 87 ALA A N 1
ATOM 693 C CA . ALA A 1 87 ? 9.647 -8.788 -26.347 1.00 90.25 87 ALA A CA 1
ATOM 694 C C . ALA A 1 87 ? 9.553 -7.639 -27.370 1.00 90.25 87 ALA A C 1
ATOM 696 O O . ALA A 1 87 ? 10.055 -7.759 -28.490 1.00 90.25 87 ALA A O 1
ATOM 697 N N . ALA A 1 88 ? 8.946 -6.510 -26.989 1.00 88.75 88 ALA A N 1
ATOM 698 C CA . ALA A 1 88 ? 8.858 -5.322 -27.834 1.00 88.75 88 ALA A CA 1
ATOM 699 C C . ALA A 1 88 ? 10.235 -4.686 -28.086 1.00 88.75 88 ALA A C 1
ATOM 701 O O . ALA A 1 88 ? 10.550 -4.365 -29.235 1.00 88.75 88 ALA A O 1
ATOM 702 N N . ILE A 1 89 ? 11.067 -4.559 -27.045 1.00 88.81 89 ILE A N 1
ATOM 703 C CA . ILE A 1 89 ? 12.443 -4.051 -27.158 1.00 88.81 89 ILE A CA 1
ATOM 704 C C . ILE A 1 89 ? 13.265 -4.968 -28.063 1.00 88.81 89 ILE A C 1
ATOM 706 O O . ILE A 1 89 ? 13.902 -4.487 -28.996 1.00 88.81 89 ILE A O 1
ATOM 710 N N . TYR A 1 90 ? 13.189 -6.285 -27.862 1.00 88.06 90 TYR A N 1
ATOM 711 C CA . TYR A 1 90 ? 13.904 -7.261 -28.680 1.00 88.06 90 TYR A CA 1
ATOM 712 C C . TYR A 1 90 ? 13.497 -7.183 -30.160 1.00 88.06 90 TYR A C 1
ATOM 714 O O . TYR A 1 90 ? 14.347 -7.076 -31.044 1.00 88.06 90 TYR A O 1
ATOM 722 N N . LYS A 1 91 ? 12.190 -7.135 -30.450 1.00 88.62 91 LYS A N 1
ATOM 723 C CA . LYS A 1 91 ? 11.683 -6.980 -31.823 1.00 88.62 91 LYS A CA 1
ATOM 724 C C . LYS A 1 91 ? 12.130 -5.659 -32.456 1.00 88.62 91 LYS A C 1
ATOM 726 O O . LYS A 1 91 ? 12.451 -5.621 -33.646 1.00 88.62 91 LYS A O 1
ATOM 731 N N . LYS A 1 92 ? 12.159 -4.572 -31.681 1.00 87.12 92 LYS A N 1
ATOM 732 C CA . LYS A 1 92 ? 12.641 -3.273 -32.158 1.00 87.12 92 LYS A CA 1
ATOM 733 C C . LYS A 1 92 ? 14.143 -3.312 -32.440 1.00 87.12 92 LYS A C 1
ATOM 735 O O . LYS A 1 92 ? 14.553 -2.846 -33.496 1.00 87.12 92 LYS A O 1
ATOM 740 N N . ALA A 1 93 ? 14.936 -3.932 -31.571 1.00 86.25 93 ALA A N 1
ATOM 741 C CA . ALA A 1 93 ? 16.378 -4.085 -31.753 1.00 86.25 93 ALA A CA 1
ATOM 742 C C . ALA A 1 93 ? 16.732 -4.844 -33.046 1.00 86.25 93 ALA A C 1
ATOM 744 O O . ALA A 1 93 ? 17.691 -4.484 -33.722 1.00 86.25 93 ALA A O 1
ATOM 745 N N . LEU A 1 94 ? 15.920 -5.833 -33.439 1.00 84.75 94 LEU A N 1
ATOM 746 C CA . LEU A 1 94 ? 16.098 -6.583 -34.691 1.00 84.75 94 LEU A CA 1
ATOM 747 C C . LEU A 1 94 ? 15.680 -5.823 -35.961 1.00 84.75 94 LEU A C 1
ATOM 749 O O . LEU A 1 94 ? 16.074 -6.210 -37.056 1.00 84.75 94 LEU A O 1
ATOM 753 N N . THR A 1 95 ? 14.868 -4.770 -35.841 1.00 85.31 95 THR A N 1
ATOM 754 C CA . THR A 1 95 ? 14.296 -4.023 -36.983 1.00 85.31 95 THR A CA 1
ATOM 755 C C . THR A 1 95 ? 14.864 -2.608 -37.129 1.00 85.31 95 THR A C 1
ATOM 757 O O . THR A 1 95 ? 14.486 -1.871 -38.038 1.00 85.31 95 THR A O 1
ATOM 760 N N . VAL A 1 96 ? 15.762 -2.208 -36.229 1.00 83.56 96 VAL A N 1
ATOM 761 C CA . VAL A 1 96 ? 16.400 -0.890 -36.206 1.00 83.56 96 VAL A CA 1
ATOM 762 C C . VAL A 1 96 ? 17.400 -0.735 -37.361 1.00 83.56 96 VAL A C 1
ATOM 764 O O . VAL A 1 96 ? 18.177 -1.637 -37.665 1.00 83.56 96 VAL A O 1
ATOM 767 N N . SER A 1 97 ? 17.379 0.437 -38.008 1.00 75.12 97 SER A N 1
ATOM 768 C CA . SER A 1 97 ? 18.280 0.774 -39.118 1.00 75.12 97 SER A CA 1
ATOM 769 C C . SER A 1 97 ? 19.742 0.890 -38.663 1.00 75.12 97 SER A C 1
ATOM 771 O O . SER A 1 97 ? 20.014 1.225 -37.511 1.00 75.12 97 SER A O 1
ATOM 773 N N . ASN A 1 98 ? 20.702 0.695 -39.574 1.00 72.62 98 ASN A N 1
ATOM 774 C CA . ASN A 1 98 ? 22.135 0.803 -39.261 1.00 72.62 98 ASN A CA 1
ATOM 775 C C . ASN A 1 98 ? 22.568 2.193 -38.754 1.00 72.62 98 ASN A C 1
ATOM 777 O O . ASN A 1 98 ? 23.577 2.286 -38.061 1.00 72.62 98 ASN A O 1
ATOM 781 N N . VAL A 1 99 ? 21.825 3.258 -39.083 1.00 70.75 99 VAL A N 1
ATOM 782 C CA . VAL A 1 99 ? 22.092 4.624 -38.596 1.00 70.75 99 VAL A CA 1
ATOM 783 C C . VAL A 1 99 ? 21.705 4.734 -37.122 1.00 70.75 99 VAL A C 1
ATOM 785 O O . VAL A 1 99 ? 22.542 5.055 -36.290 1.00 70.75 99 VAL A O 1
ATOM 788 N N . THR A 1 100 ? 20.481 4.336 -36.773 1.00 67.12 100 THR A N 1
ATOM 789 C CA . THR A 1 100 ? 19.991 4.330 -35.384 1.00 67.12 100 THR A CA 1
ATOM 790 C C . THR A 1 100 ? 20.716 3.287 -34.517 1.00 67.12 100 THR A C 1
ATOM 792 O O . THR A 1 100 ? 20.912 3.485 -33.324 1.00 67.12 100 THR A O 1
ATOM 795 N N . ARG A 1 101 ? 21.206 2.190 -35.111 1.00 69.56 101 ARG A N 1
ATOM 796 C CA . ARG A 1 101 ? 22.041 1.187 -34.425 1.00 69.56 101 ARG A CA 1
ATOM 797 C C . ARG A 1 101 ? 23.415 1.727 -34.006 1.00 69.56 101 ARG A C 1
ATOM 799 O O . ARG A 1 101 ? 24.044 1.139 -33.135 1.00 69.56 101 ARG A O 1
ATOM 806 N N . LYS A 1 102 ? 23.903 2.808 -34.629 1.00 68.56 102 LYS A N 1
ATOM 807 C CA . LYS A 1 102 ? 25.120 3.504 -34.175 1.00 68.56 102 LYS A CA 1
ATOM 808 C C . LYS A 1 102 ? 24.854 4.416 -32.976 1.00 68.56 102 LYS A C 1
ATOM 810 O O . LYS A 1 102 ? 25.793 4.707 -32.247 1.00 68.56 102 LYS A O 1
ATOM 815 N N . GLU A 1 103 ? 23.606 4.841 -32.777 1.00 71.00 103 GLU A N 1
ATOM 816 C CA . GLU A 1 103 ? 23.196 5.705 -31.663 1.00 71.00 103 GLU A CA 1
ATOM 817 C C . GLU A 1 103 ? 22.858 4.902 -30.400 1.00 71.00 103 GLU A C 1
ATOM 819 O O . GLU A 1 103 ? 23.162 5.355 -29.304 1.00 71.00 103 GLU A O 1
ATOM 824 N N . SER A 1 104 ? 22.285 3.700 -30.539 1.00 72.25 104 SER A N 1
ATOM 825 C CA . SER A 1 104 ? 21.975 2.816 -29.406 1.00 72.25 104 SER A CA 1
ATOM 826 C C . SER A 1 104 ? 22.977 1.670 -29.292 1.00 72.25 104 SER A C 1
ATOM 828 O O . SER A 1 104 ? 23.101 0.838 -30.195 1.00 72.25 104 SER A O 1
ATOM 830 N N . THR A 1 105 ? 23.670 1.575 -28.157 1.00 78.38 105 THR A N 1
ATOM 831 C CA . THR A 1 105 ? 24.631 0.483 -27.935 1.00 78.38 105 THR A CA 1
ATOM 832 C C . THR A 1 105 ? 23.925 -0.831 -27.581 1.00 78.38 105 THR A C 1
ATOM 834 O O . THR A 1 105 ? 22.822 -0.857 -27.026 1.00 78.38 105 THR A O 1
ATOM 837 N N . VAL A 1 106 ? 24.580 -1.966 -27.856 1.00 78.88 106 VAL A N 1
ATOM 838 C CA . VAL A 1 106 ? 24.089 -3.288 -27.418 1.00 78.88 106 VAL A CA 1
ATOM 839 C C . VAL A 1 106 ? 23.920 -3.318 -25.893 1.00 78.88 106 VAL A C 1
ATOM 841 O O . VAL A 1 106 ? 22.927 -3.847 -25.398 1.00 78.88 106 VAL A O 1
ATOM 844 N N . GLY A 1 107 ? 24.841 -2.684 -25.156 1.00 81.38 107 GLY A N 1
ATOM 845 C CA . GLY A 1 107 ? 24.770 -2.555 -23.699 1.00 81.38 107 GLY A CA 1
ATOM 846 C C . GLY A 1 107 ? 23.544 -1.773 -23.225 1.00 81.38 107 GLY A C 1
ATOM 847 O O . GLY A 1 107 ? 22.872 -2.200 -22.291 1.00 81.38 107 GLY A O 1
ATOM 848 N N . GLU A 1 108 ? 23.189 -0.687 -23.906 1.00 82.19 108 GLU A N 1
ATOM 849 C CA . GLU A 1 108 ? 21.998 0.110 -23.595 1.00 82.19 108 GLU A CA 1
ATOM 850 C C . GLU A 1 108 ? 20.700 -0.668 -23.846 1.00 82.19 108 GLU A C 1
ATOM 852 O O . GLU A 1 108 ? 19.788 -0.646 -23.020 1.00 82.19 108 GLU A O 1
ATOM 857 N N . THR A 1 109 ? 20.645 -1.452 -24.927 1.00 84.00 109 THR A N 1
ATOM 858 C CA . THR A 1 109 ? 19.498 -2.331 -25.219 1.00 84.00 109 THR A CA 1
ATOM 859 C C . THR A 1 109 ? 19.346 -3.422 -24.154 1.00 84.00 109 THR A C 1
ATOM 861 O O . THR A 1 109 ? 18.235 -3.707 -23.704 1.00 84.00 109 THR A O 1
ATOM 864 N N . VAL A 1 110 ? 20.458 -4.021 -23.714 1.00 84.62 110 VAL A N 1
ATOM 865 C CA . VAL A 1 110 ? 20.467 -5.007 -22.622 1.00 84.62 110 VAL A CA 1
ATOM 866 C C . VAL A 1 110 ? 20.050 -4.362 -21.300 1.00 84.62 110 VAL A C 1
ATOM 868 O O . VAL A 1 110 ? 19.275 -4.970 -20.567 1.00 84.62 110 VAL A O 1
ATOM 871 N N . ASN A 1 111 ? 20.485 -3.132 -21.019 1.00 87.75 111 ASN A N 1
ATOM 872 C CA . ASN A 1 111 ? 20.104 -2.388 -19.818 1.00 87.75 111 ASN A CA 1
ATOM 873 C C . ASN A 1 111 ? 18.608 -2.027 -19.796 1.00 87.75 111 ASN A C 1
ATOM 875 O O . ASN A 1 111 ? 17.945 -2.230 -18.781 1.00 87.75 111 ASN A O 1
ATOM 879 N N . LEU A 1 112 ? 18.047 -1.573 -20.921 1.00 86.50 112 LEU A N 1
ATOM 880 C CA . LEU A 1 112 ? 16.603 -1.338 -21.075 1.00 86.50 112 LEU A CA 1
ATOM 881 C C . LEU A 1 112 ? 15.795 -2.611 -20.777 1.00 86.50 112 LEU A C 1
ATOM 883 O O . LEU A 1 112 ? 14.766 -2.585 -20.100 1.00 86.50 112 LEU A O 1
ATOM 887 N N . MET A 1 113 ? 16.289 -3.747 -21.265 1.00 87.44 113 MET A N 1
ATOM 888 C CA . MET A 1 113 ? 15.696 -5.061 -21.053 1.00 87.44 113 MET A CA 1
ATOM 889 C C . MET A 1 113 ? 15.816 -5.549 -19.599 1.00 87.44 113 MET A C 1
ATOM 891 O O . MET A 1 113 ? 14.856 -6.102 -19.067 1.00 87.44 113 MET A O 1
ATOM 895 N N . SER A 1 114 ? 16.961 -5.374 -18.942 1.00 84.56 114 SER A N 1
ATOM 896 C CA . SER A 1 114 ? 17.218 -5.948 -17.614 1.00 84.56 114 SER A CA 1
ATOM 897 C C . SER A 1 114 ? 16.820 -5.032 -16.457 1.00 84.56 114 SER A C 1
ATOM 899 O O . SER A 1 114 ? 16.207 -5.502 -15.500 1.00 84.56 114 SER A O 1
ATOM 901 N N . VAL A 1 115 ? 17.137 -3.740 -16.539 1.00 88.50 115 VAL A N 1
ATOM 902 C CA . VAL A 1 115 ? 16.946 -2.767 -15.455 1.00 88.50 115 VAL A CA 1
ATOM 903 C C . VAL A 1 115 ? 15.606 -2.065 -15.587 1.00 88.50 115 VAL A C 1
ATOM 905 O O . VAL A 1 115 ? 14.813 -2.075 -14.645 1.00 88.50 115 VAL A O 1
ATOM 908 N N . ASP A 1 116 ? 15.312 -1.482 -16.747 1.00 89.62 116 ASP A N 1
ATOM 909 C CA . ASP A 1 116 ? 14.102 -0.668 -16.877 1.00 89.62 116 ASP A CA 1
ATOM 910 C C . ASP A 1 116 ? 12.842 -1.534 -16.906 1.00 89.62 116 ASP A C 1
ATOM 912 O O . ASP A 1 116 ? 11.875 -1.232 -16.203 1.00 89.62 116 ASP A O 1
ATOM 916 N N . ALA A 1 117 ? 12.864 -2.681 -17.592 1.00 88.56 117 ALA A N 1
ATOM 917 C CA . ALA A 1 117 ? 11.737 -3.612 -17.542 1.00 88.56 117 ALA A CA 1
ATOM 918 C C . ALA A 1 117 ? 11.477 -4.175 -16.132 1.00 88.56 117 ALA A C 1
ATOM 920 O O . ALA A 1 117 ? 10.323 -4.430 -15.780 1.00 88.56 117 ALA A O 1
ATOM 921 N N . GLN A 1 118 ? 12.519 -4.326 -15.307 1.00 90.38 118 GLN A N 1
ATOM 922 C CA . GLN A 1 118 ? 12.364 -4.703 -13.901 1.00 90.38 118 GLN A CA 1
ATOM 923 C C . GLN A 1 118 ? 11.733 -3.573 -13.081 1.00 90.38 118 GLN A C 1
ATOM 925 O O . GLN A 1 118 ? 10.771 -3.814 -12.355 1.00 90.38 118 GLN A O 1
ATOM 930 N N . ARG A 1 119 ? 12.190 -2.327 -13.256 1.00 90.69 119 ARG A N 1
ATOM 931 C CA . ARG A 1 119 ? 11.606 -1.158 -12.575 1.00 90.69 119 ARG A CA 1
ATOM 932 C C . ARG A 1 119 ? 10.109 -1.013 -12.837 1.00 90.69 119 ARG A C 1
ATOM 934 O O . ARG A 1 119 ? 9.363 -0.657 -11.931 1.00 90.69 119 ARG A O 1
ATOM 941 N N . PHE A 1 120 ? 9.652 -1.312 -14.051 1.00 87.62 120 PHE A N 1
ATOM 942 C CA . PHE A 1 120 ? 8.227 -1.293 -14.390 1.00 87.62 120 PHE A CA 1
ATOM 943 C C . PHE A 1 120 ? 7.412 -2.382 -13.670 1.00 87.62 120 PHE A C 1
ATOM 945 O O . PHE A 1 120 ? 6.274 -2.136 -13.252 1.00 87.62 120 PHE A O 1
ATOM 952 N N . MET A 1 121 ? 7.983 -3.578 -13.497 1.00 90.88 121 MET A N 1
ATOM 953 C CA . MET A 1 121 ? 7.373 -4.629 -12.679 1.00 90.88 121 MET A CA 1
ATOM 954 C C . MET A 1 121 ? 7.252 -4.174 -11.221 1.00 90.88 121 MET A C 1
ATOM 956 O O . MET A 1 121 ? 6.162 -4.252 -10.654 1.00 90.88 121 MET A O 1
ATOM 960 N N . ASP A 1 122 ? 8.330 -3.635 -10.650 1.00 90.38 122 ASP A N 1
ATOM 961 C CA . ASP A 1 122 ? 8.346 -3.149 -9.267 1.00 90.38 122 ASP A CA 1
ATOM 962 C C . ASP A 1 122 ? 7.338 -2.003 -9.072 1.00 90.38 122 ASP A C 1
ATOM 964 O O . ASP A 1 122 ? 6.552 -2.006 -8.123 1.00 90.38 122 ASP A O 1
ATOM 968 N N . PHE A 1 123 ? 7.269 -1.066 -10.023 1.00 89.88 123 PHE A N 1
ATOM 969 C CA . PHE A 1 123 ? 6.288 0.019 -10.022 1.00 89.88 123 PHE A CA 1
ATOM 970 C C . PHE A 1 123 ? 4.847 -0.499 -9.954 1.00 89.88 123 PHE A C 1
ATOM 972 O O . PHE A 1 123 ? 4.043 0.022 -9.185 1.00 89.88 123 PHE A O 1
ATOM 979 N N . THR A 1 124 ? 4.520 -1.553 -10.706 1.00 87.88 124 THR A N 1
ATOM 980 C CA . THR A 1 124 ? 3.165 -2.129 -10.746 1.00 87.88 124 THR A CA 1
ATOM 981 C C . THR A 1 124 ? 2.705 -2.616 -9.366 1.00 87.88 124 THR A C 1
ATOM 983 O O . THR A 1 124 ? 1.535 -2.460 -9.008 1.00 87.88 124 THR A O 1
ATOM 986 N N . VAL A 1 125 ? 3.624 -3.159 -8.563 1.00 88.69 125 VAL A N 1
ATOM 987 C CA . VAL A 1 125 ? 3.334 -3.647 -7.205 1.00 88.69 125 VAL A CA 1
ATOM 988 C C . VAL A 1 125 ? 3.018 -2.493 -6.247 1.00 88.69 125 VAL A C 1
ATOM 990 O O . VAL A 1 125 ? 2.094 -2.601 -5.436 1.00 88.69 125 VAL A O 1
ATOM 993 N N . TYR A 1 126 ? 3.735 -1.374 -6.367 1.00 89.12 126 TYR A N 1
ATOM 994 C CA . TYR A 1 126 ? 3.572 -0.202 -5.498 1.00 89.12 126 TYR A CA 1
ATOM 995 C C . TYR A 1 126 ? 2.566 0.833 -6.013 1.00 89.12 126 TYR A C 1
ATOM 997 O O . TYR A 1 126 ? 2.153 1.708 -5.255 1.00 89.12 126 TYR A O 1
ATOM 1005 N N . MET A 1 127 ? 2.117 0.727 -7.264 1.00 90.44 127 MET A N 1
ATOM 1006 C CA . MET A 1 127 ? 1.220 1.695 -7.900 1.00 90.44 127 MET A CA 1
ATOM 1007 C C . MET A 1 127 ? -0.044 1.957 -7.073 1.00 90.44 127 MET A C 1
ATOM 1009 O O . MET A 1 127 ? -0.432 3.108 -6.882 1.00 90.44 127 MET A O 1
ATOM 1013 N N . HIS A 1 128 ? -0.675 0.909 -6.531 1.00 90.50 128 HIS A N 1
ATOM 1014 C CA . HIS A 1 128 ? -1.897 1.084 -5.742 1.00 90.50 128 HIS A CA 1
ATOM 1015 C C . HIS A 1 128 ? -1.642 1.695 -4.359 1.00 90.50 128 HIS A C 1
ATOM 1017 O O . HIS A 1 128 ? -2.540 2.285 -3.761 1.00 90.50 128 HIS A O 1
ATOM 1023 N N . GLN A 1 129 ? -0.412 1.599 -3.854 1.00 89.44 129 GLN A N 1
ATOM 1024 C CA . GLN A 1 129 ? -0.030 2.184 -2.574 1.00 89.44 129 GLN A CA 1
ATOM 1025 C C . GLN A 1 129 ? -0.040 3.721 -2.634 1.00 89.44 129 GLN A C 1
ATOM 1027 O O . GLN A 1 129 ? -0.295 4.360 -1.614 1.00 89.44 129 GLN A O 1
ATOM 1032 N N . LEU A 1 130 ? 0.165 4.315 -3.819 1.00 90.50 130 LEU A N 1
ATOM 1033 C CA . LEU A 1 130 ? 0.172 5.770 -4.016 1.00 90.50 130 LEU A CA 1
ATOM 1034 C C . LEU A 1 130 ? -1.166 6.433 -3.668 1.00 90.50 130 LEU A C 1
ATOM 1036 O O . LEU A 1 130 ? -1.165 7.510 -3.083 1.00 90.50 130 LEU A O 1
ATOM 1040 N N . TRP A 1 131 ? -2.295 5.799 -3.999 1.00 91.56 131 TRP A N 1
ATOM 1041 C CA . TRP A 1 131 ? -3.628 6.324 -3.679 1.00 91.56 131 TRP A CA 1
ATOM 1042 C C . TRP A 1 131 ? -4.198 5.736 -2.382 1.00 91.56 131 TRP A C 1
ATOM 1044 O O . TRP A 1 131 ? -4.919 6.425 -1.662 1.00 91.56 131 TRP A O 1
ATOM 1054 N N . SER A 1 132 ? -3.849 4.488 -2.051 1.00 91.94 132 SER A N 1
ATOM 1055 C CA . SER A 1 132 ? -4.314 3.824 -0.829 1.00 91.94 132 SER A CA 1
ATOM 1056 C C . SER A 1 132 ? -3.715 4.460 0.429 1.00 91.94 132 SER A C 1
ATOM 1058 O O . SER A 1 132 ? -4.448 4.709 1.382 1.00 91.94 132 SER A O 1
ATOM 1060 N N . SER A 1 133 ? -2.420 4.812 0.439 1.00 92.69 133 SER A N 1
ATOM 1061 C CA . SER A 1 133 ? -1.788 5.374 1.650 1.00 92.69 133 SER A CA 1
ATOM 1062 C C . SER A 1 133 ? -2.399 6.710 2.088 1.00 92.69 133 SER A C 1
ATOM 1064 O O . SER A 1 133 ? -2.729 6.833 3.266 1.00 92.69 133 SER A O 1
ATOM 1066 N N . PRO A 1 134 ? -2.602 7.707 1.199 1.00 93.00 134 PRO A N 1
ATOM 1067 C CA . PRO A 1 134 ? -3.264 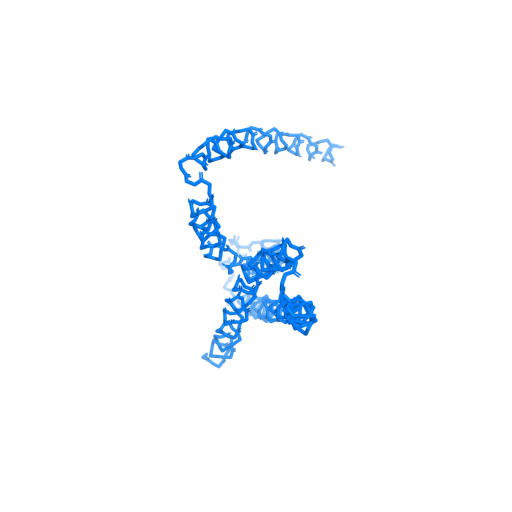8.953 1.584 1.00 93.00 134 PRO A CA 1
ATOM 1068 C C . PRO A 1 134 ? -4.676 8.721 2.123 1.00 93.00 134 PRO A C 1
ATOM 1070 O O . PRO A 1 134 ? -5.042 9.294 3.145 1.00 93.00 134 PRO A O 1
ATOM 1073 N N . LEU A 1 135 ? -5.445 7.835 1.484 1.00 92.81 135 LEU A N 1
ATOM 1074 C CA . LEU A 1 135 ? -6.785 7.469 1.936 1.00 92.81 135 LEU A CA 1
ATOM 1075 C C . LEU A 1 135 ? -6.747 6.841 3.336 1.00 92.81 135 LEU A C 1
ATOM 1077 O O . LEU A 1 135 ? -7.512 7.247 4.207 1.00 92.81 135 LEU A O 1
ATOM 1081 N N . GLN A 1 136 ? -5.821 5.910 3.582 1.00 93.88 136 GLN A N 1
ATOM 1082 C CA . GLN A 1 136 ? -5.635 5.305 4.900 1.00 93.88 136 GLN A CA 1
ATOM 1083 C C . GLN A 1 136 ? -5.255 6.348 5.958 1.00 93.88 136 GLN A C 1
ATOM 1085 O O . GLN A 1 136 ? -5.807 6.322 7.057 1.00 93.88 136 GLN A O 1
ATOM 1090 N N . ILE A 1 137 ? -4.356 7.285 5.645 1.00 92.19 137 ILE A N 1
ATOM 1091 C CA . ILE A 1 137 ? -3.966 8.361 6.568 1.00 92.19 137 ILE A CA 1
ATOM 1092 C C . ILE A 1 137 ? -5.183 9.220 6.922 1.00 92.19 137 ILE A C 1
ATOM 1094 O O . ILE A 1 137 ? -5.435 9.452 8.101 1.00 92.19 137 ILE A O 1
ATOM 1098 N N . ILE A 1 138 ? -5.968 9.641 5.928 1.00 92.75 138 ILE A N 1
ATOM 1099 C CA . ILE A 1 138 ? -7.158 10.474 6.144 1.00 92.75 138 ILE A CA 1
ATOM 1100 C C . ILE A 1 138 ? -8.174 9.750 7.033 1.00 92.75 138 ILE A C 1
ATOM 1102 O O . ILE A 1 138 ? -8.609 10.312 8.035 1.00 92.75 138 ILE A O 1
ATOM 1106 N N . ILE A 1 139 ? -8.517 8.497 6.719 1.00 93.12 139 ILE A N 1
ATOM 1107 C CA . ILE A 1 139 ? -9.487 7.722 7.511 1.00 93.12 139 ILE A CA 1
ATOM 1108 C C . ILE A 1 139 ? -8.973 7.504 8.940 1.00 93.12 139 ILE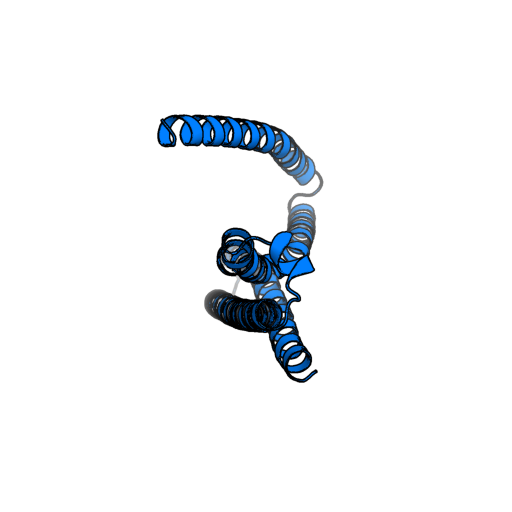 A C 1
ATOM 1110 O O . ILE A 1 139 ? -9.724 7.697 9.895 1.00 93.12 139 ILE A O 1
ATOM 1114 N N . SER A 1 140 ? -7.687 7.175 9.097 1.00 92.81 140 SER A N 1
ATOM 1115 C CA . SER A 1 140 ? -7.058 7.015 10.415 1.00 92.81 140 SER A CA 1
ATOM 1116 C C . SER A 1 140 ? -7.159 8.293 11.247 1.00 92.81 140 SER A C 1
ATOM 1118 O O . SER A 1 140 ? -7.509 8.235 12.423 1.00 92.81 140 SER A O 1
ATOM 1120 N N . LEU A 1 141 ? -6.884 9.454 10.643 1.00 92.50 141 LEU A N 1
ATOM 1121 C CA . LEU A 1 141 ? -6.974 10.746 11.320 1.00 92.50 141 LEU A CA 1
ATOM 1122 C C . LEU A 1 141 ? -8.411 11.093 11.707 1.00 92.50 141 LEU A C 1
ATOM 1124 O O . LEU A 1 141 ? -8.621 11.586 12.810 1.00 92.50 141 LEU A O 1
ATOM 1128 N N . VAL A 1 142 ? -9.393 10.801 10.849 1.00 92.56 142 VAL A N 1
ATOM 1129 C CA . VAL A 1 142 ? -10.816 10.995 11.171 1.00 92.56 142 VAL A CA 1
ATOM 1130 C C . VAL A 1 142 ? -11.216 10.139 12.372 1.00 92.56 142 VAL A C 1
ATOM 1132 O O . VAL A 1 142 ? -11.804 10.663 13.313 1.00 92.56 142 VAL A O 1
ATOM 1135 N N . PHE A 1 143 ? -10.848 8.855 12.387 1.00 91.44 143 PHE A N 1
ATOM 1136 C CA . PHE A 1 143 ? -11.151 7.958 13.508 1.00 91.44 143 PHE A CA 1
ATOM 1137 C C . PHE A 1 143 ? -10.469 8.407 14.803 1.00 91.44 143 PHE A C 1
ATOM 1139 O O . PHE A 1 143 ? -11.096 8.449 15.858 1.00 91.44 143 PHE A O 1
ATOM 1146 N N . LEU A 1 144 ? -9.198 8.803 14.740 1.00 92.00 144 LEU A N 1
ATOM 1147 C CA . LEU A 1 144 ? -8.502 9.328 15.912 1.00 92.00 144 LEU A CA 1
ATOM 1148 C C . LEU A 1 144 ? -9.130 10.634 16.405 1.00 92.00 144 LEU A C 1
ATOM 1150 O O . LEU A 1 144 ? -9.264 10.820 17.611 1.00 92.00 144 LEU A O 1
ATOM 1154 N N . TRP A 1 145 ? -9.546 11.522 15.499 1.00 93.94 145 TRP A N 1
ATOM 1155 C CA . TRP A 1 145 ? -10.194 12.781 15.864 1.00 93.94 145 TRP A CA 1
ATOM 1156 C C . TRP A 1 145 ? -11.525 12.542 16.575 1.00 93.94 145 TRP A C 1
ATOM 1158 O O . TRP A 1 145 ? -11.834 13.240 17.536 1.00 93.94 145 TRP A O 1
ATOM 1168 N N . THR A 1 146 ? -12.296 11.535 16.157 1.00 91.25 146 THR A N 1
ATOM 1169 C CA . THR A 1 146 ? -13.548 11.181 16.841 1.00 91.25 146 THR A CA 1
ATOM 1170 C C . THR A 1 146 ? -13.333 10.623 18.248 1.00 91.25 146 THR A C 1
ATOM 1172 O O . THR A 1 146 ? -14.184 10.835 19.104 1.00 91.25 146 THR A O 1
ATOM 1175 N N . GLU A 1 147 ? -12.207 9.952 18.511 1.00 88.94 147 GLU A N 1
ATOM 1176 C CA . GLU A 1 147 ? -11.913 9.357 19.825 1.00 88.94 147 GLU A CA 1
ATOM 1177 C C . GLU A 1 147 ? -11.189 10.319 20.781 1.00 88.94 147 GLU A C 1
ATOM 1179 O O . GLU A 1 147 ? -11.441 10.309 21.982 1.00 88.94 147 GLU A O 1
ATOM 1184 N N . LEU A 1 148 ? -10.271 11.143 20.263 1.00 90.62 148 LEU A N 1
ATOM 1185 C CA . LEU A 1 148 ? -9.340 11.959 21.058 1.00 90.62 148 LEU A CA 1
ATOM 1186 C C . LEU A 1 148 ? -9.529 13.472 20.869 1.00 90.62 148 LEU A C 1
ATOM 1188 O O . LEU A 1 148 ? -8.925 14.263 21.599 1.00 90.62 148 LEU A O 1
ATOM 1192 N N . GLY A 1 149 ? -10.330 13.898 19.890 1.00 91.81 149 GLY A N 1
ATOM 1193 C CA . GLY A 1 149 ? -10.575 15.307 19.596 1.00 91.81 149 GLY A CA 1
ATOM 1194 C C . GLY A 1 149 ? -9.303 16.077 19.196 1.00 91.81 149 GLY A C 1
ATOM 1195 O O . GLY A 1 149 ? -8.431 15.532 18.511 1.00 91.81 149 GLY A O 1
ATOM 1196 N N . PRO A 1 150 ? -9.152 17.345 19.630 1.00 92.19 150 PRO A N 1
ATOM 1197 C CA . PRO A 1 150 ? -8.022 18.200 19.250 1.00 92.19 150 PRO A CA 1
ATOM 1198 C C . PRO A 1 150 ? -6.636 17.664 19.635 1.00 92.19 150 PRO A C 1
ATOM 1200 O O . PRO A 1 150 ? -5.638 18.071 19.039 1.00 92.19 150 PRO A O 1
ATOM 1203 N N . SER A 1 151 ? -6.550 16.728 20.586 1.00 93.19 151 SER A N 1
ATOM 1204 C CA . SER A 1 151 ? -5.286 16.115 21.018 1.00 93.19 151 SER A CA 1
ATOM 1205 C C . SER A 1 151 ? -4.534 15.410 19.881 1.00 93.19 151 SER A C 1
ATOM 1207 O O . SER A 1 151 ? -3.309 15.290 19.934 1.00 93.19 151 SER A O 1
ATOM 1209 N N . VAL A 1 152 ? -5.228 15.007 18.809 1.00 92.88 152 VAL A N 1
ATOM 1210 C CA . 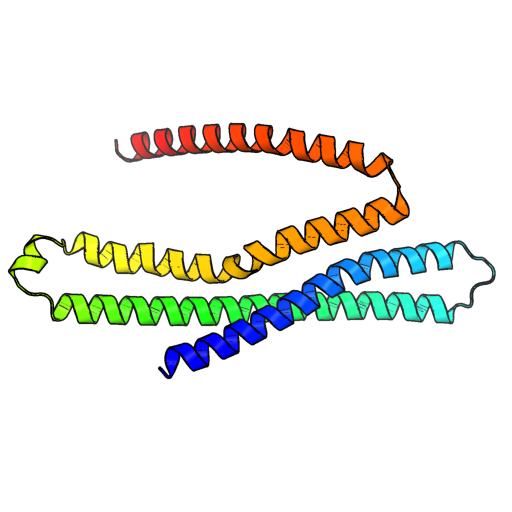VAL A 1 152 ? -4.613 14.409 17.610 1.00 92.88 152 VAL A CA 1
ATOM 1211 C C . VAL A 1 152 ? -3.610 15.354 16.936 1.00 92.88 152 VAL A C 1
ATOM 1213 O O . VAL A 1 152 ? -2.623 14.888 16.363 1.00 92.88 152 VAL A O 1
ATOM 1216 N N . LEU A 1 153 ? -3.792 16.676 17.053 1.00 91.12 153 LEU A N 1
ATOM 1217 C CA . LEU A 1 153 ? -2.894 17.673 16.454 1.00 91.12 153 LEU A CA 1
ATOM 1218 C C . LEU A 1 153 ? -1.455 17.553 16.969 1.00 91.12 153 LEU A C 1
ATOM 1220 O O . LEU A 1 153 ? -0.517 17.732 16.192 1.00 91.12 153 LEU A O 1
ATOM 1224 N N . ALA A 1 154 ? -1.265 17.191 18.242 1.00 93.25 154 ALA A N 1
ATOM 1225 C CA . ALA A 1 154 ? 0.067 16.961 18.798 1.00 93.25 154 ALA A CA 1
ATOM 1226 C C . ALA A 1 154 ? 0.767 15.777 18.107 1.00 93.25 154 ALA A C 1
ATOM 1228 O O . ALA A 1 154 ? 1.938 15.875 17.737 1.00 93.25 154 ALA A O 1
ATOM 1229 N N . GLY A 1 155 ? 0.033 14.687 17.853 1.00 91.19 155 GLY A N 1
ATOM 1230 C CA . GLY A 1 155 ? 0.536 13.527 17.113 1.00 91.19 155 GLY A CA 1
ATOM 1231 C C . GLY A 1 155 ? 0.901 13.865 15.666 1.00 91.19 155 GLY A C 1
ATOM 1232 O O . GLY A 1 155 ? 1.975 13.487 15.197 1.00 91.19 155 GLY A O 1
ATOM 1233 N N . ILE A 1 156 ? 0.061 14.646 14.976 1.00 91.56 156 ILE A N 1
ATOM 1234 C CA . ILE A 1 156 ? 0.361 15.148 13.623 1.00 91.56 156 ILE A CA 1
ATOM 1235 C C . ILE A 1 156 ? 1.628 16.017 13.637 1.00 91.56 156 ILE A C 1
ATOM 1237 O O . ILE A 1 156 ? 2.463 15.888 12.743 1.00 91.56 156 ILE A O 1
ATOM 1241 N N . GLY A 1 157 ? 1.812 16.856 14.661 1.00 92.75 157 GLY A N 1
ATOM 1242 C CA . GLY A 1 157 ? 3.024 17.658 14.840 1.00 92.75 157 GLY A CA 1
ATOM 1243 C C . GLY A 1 157 ? 4.293 16.803 14.903 1.00 92.75 157 GLY A C 1
ATOM 1244 O O . GLY A 1 157 ? 5.257 17.074 14.187 1.00 92.75 157 GLY A O 1
ATOM 1245 N N . VAL A 1 158 ? 4.274 15.717 15.681 1.00 94.00 158 VAL A N 1
ATOM 1246 C CA . VAL A 1 158 ? 5.397 14.765 15.757 1.00 94.00 158 VAL A CA 1
ATOM 1247 C C . VAL A 1 158 ? 5.641 14.079 14.409 1.00 94.00 158 VAL A C 1
ATOM 1249 O O . VAL A 1 158 ? 6.789 13.978 13.973 1.00 94.00 158 VAL A O 1
ATOM 1252 N N . LEU A 1 159 ? 4.585 13.656 13.707 1.00 91.12 159 LEU A N 1
ATOM 1253 C CA . LEU A 1 159 ? 4.712 13.059 12.372 1.00 91.12 159 LEU A CA 1
ATOM 1254 C C . LEU A 1 159 ? 5.338 14.034 11.367 1.00 91.12 159 LEU A C 1
ATOM 1256 O O . LEU A 1 159 ? 6.215 13.636 10.600 1.00 91.12 159 LEU A O 1
ATOM 1260 N N . MET A 1 160 ? 4.954 15.313 11.400 1.00 92.81 160 MET A N 1
ATOM 1261 C CA . MET A 1 160 ? 5.554 16.338 10.544 1.00 92.81 160 MET A CA 1
ATOM 1262 C C . MET A 1 160 ? 7.031 16.579 10.858 1.00 92.81 160 MET A C 1
ATOM 1264 O O . MET A 1 160 ? 7.797 16.804 9.927 1.00 92.81 160 MET A O 1
ATOM 1268 N N . LEU A 1 161 ? 7.458 16.477 12.121 1.00 93.94 161 LEU A N 1
ATOM 1269 C CA . LEU A 1 161 ? 8.875 16.567 12.506 1.00 93.94 161 LEU A CA 1
ATOM 1270 C C . LEU A 1 161 ? 9.696 15.342 12.074 1.00 93.94 161 LEU A C 1
ATOM 1272 O O . LEU A 1 161 ? 10.891 15.462 11.797 1.00 93.94 161 LEU A O 1
ATOM 1276 N N . LEU A 1 162 ? 9.073 14.167 11.962 1.00 92.38 162 LEU A N 1
ATOM 1277 C CA . LEU A 1 162 ? 9.740 12.956 11.473 1.00 92.38 162 LEU A CA 1
ATOM 1278 C C . LEU A 1 162 ? 10.041 13.008 9.967 1.00 92.38 162 LEU A C 1
ATOM 1280 O O . LEU A 1 162 ? 11.012 12.397 9.522 1.00 92.38 162 LEU A O 1
ATOM 1284 N N . ILE A 1 163 ? 9.263 13.750 9.172 1.00 92.44 163 ILE A N 1
ATOM 1285 C CA . ILE A 1 163 ? 9.492 13.914 7.724 1.00 92.44 163 ILE A CA 1
ATOM 1286 C C . ILE A 1 163 ? 10.880 14.518 7.409 1.00 92.44 163 ILE A C 1
ATOM 1288 O O . ILE A 1 163 ? 11.636 13.888 6.656 1.00 92.44 163 ILE A O 1
ATOM 1292 N N . PRO A 1 164 ? 11.277 15.689 7.951 1.00 93.38 164 PRO A N 1
ATOM 1293 C CA . PRO A 1 164 ? 12.599 16.255 7.696 1.00 93.38 164 PRO A CA 1
ATOM 1294 C C . PRO A 1 164 ? 13.713 15.386 8.286 1.00 93.38 164 PRO A C 1
ATOM 1296 O O . PRO A 1 164 ? 14.747 15.220 7.641 1.00 93.38 164 PRO A O 1
ATOM 1299 N N . LEU A 1 165 ? 13.498 14.758 9.448 1.00 94.56 165 LEU A N 1
ATOM 1300 C CA . LEU A 1 165 ? 14.469 13.835 10.041 1.00 94.56 165 LEU A CA 1
ATOM 1301 C C . LEU A 1 165 ? 14.767 12.653 9.102 1.00 94.56 165 LEU A C 1
ATOM 1303 O O . LEU A 1 165 ? 15.927 12.386 8.783 1.00 94.56 165 LEU A O 1
ATOM 1307 N N . ASN A 1 166 ? 13.721 11.992 8.596 1.00 93.75 166 ASN A N 1
ATOM 1308 C CA . ASN A 1 166 ? 13.852 10.919 7.610 1.00 93.75 166 ASN A CA 1
ATOM 1309 C C . ASN A 1 166 ? 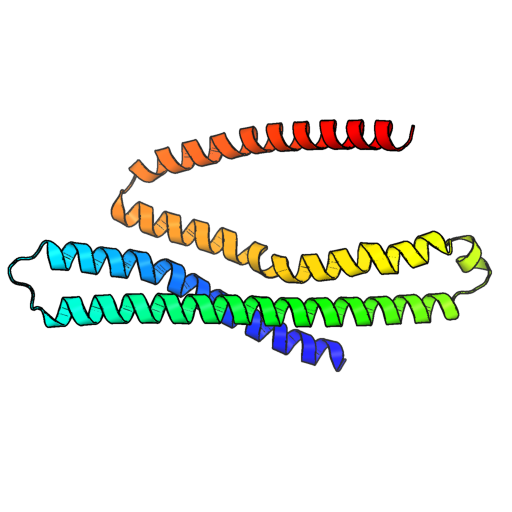14.528 11.413 6.327 1.00 93.75 166 ASN A C 1
ATOM 1311 O O . ASN A 1 166 ? 15.376 10.716 5.775 1.00 93.75 166 ASN A O 1
ATOM 1315 N N . SER A 1 167 ? 14.215 12.630 5.876 1.00 93.00 167 SER A N 1
ATOM 1316 C CA . SER A 1 167 ? 14.828 13.220 4.679 1.00 93.00 167 SER A CA 1
ATOM 1317 C C . SER A 1 167 ? 16.343 13.400 4.836 1.00 93.00 167 SER A C 1
ATOM 1319 O O . SER A 1 167 ? 17.105 13.039 3.936 1.00 93.00 167 SER A O 1
ATOM 1321 N N . VAL A 1 168 ? 16.803 13.884 5.996 1.00 95.31 168 VAL A N 1
ATOM 1322 C CA . VAL A 1 168 ? 18.236 14.017 6.312 1.00 95.31 168 VAL A CA 1
ATOM 1323 C C . VAL A 1 168 ? 18.917 12.648 6.366 1.00 95.31 168 VAL A C 1
ATOM 1325 O O . VAL A 1 168 ? 19.994 12.471 5.791 1.00 95.31 168 VAL A O 1
ATOM 1328 N N . LEU A 1 169 ? 18.284 11.657 7.002 1.00 94.75 169 LEU A N 1
ATOM 1329 C CA . LEU A 1 169 ? 18.804 10.288 7.076 1.00 94.75 169 LEU A CA 1
ATOM 1330 C C . LEU A 1 169 ? 18.933 9.646 5.688 1.00 94.75 169 LEU A C 1
ATOM 1332 O O . LEU A 1 169 ? 19.975 9.065 5.381 1.00 94.75 169 LEU A O 1
ATOM 1336 N N . VAL A 1 170 ? 17.926 9.794 4.823 1.00 95.00 170 VAL A N 1
ATOM 1337 C CA . VAL A 1 170 ? 17.956 9.291 3.439 1.00 95.00 170 VAL A CA 1
ATOM 1338 C C . VAL A 1 170 ? 19.062 9.975 2.635 1.00 95.00 170 VAL A C 1
ATOM 1340 O O . VAL A 1 170 ? 19.829 9.293 1.951 1.00 95.00 170 VAL A O 1
ATOM 1343 N N . ALA A 1 171 ? 19.209 11.298 2.753 1.00 94.06 171 ALA A N 1
ATOM 1344 C CA . ALA A 1 171 ? 20.286 12.032 2.090 1.00 94.06 171 ALA A CA 1
ATOM 1345 C C . ALA A 1 171 ? 21.671 11.538 2.542 1.00 94.06 171 ALA A C 1
ATOM 1347 O O . ALA A 1 171 ? 22.560 11.307 1.714 1.00 94.06 171 ALA A O 1
ATOM 1348 N N . LYS A 1 172 ? 21.846 11.298 3.848 1.00 95.00 172 LYS A N 1
ATOM 1349 C CA . LYS A 1 172 ? 23.089 10.749 4.394 1.00 95.00 172 LYS A CA 1
ATOM 1350 C C . LYS A 1 172 ? 23.342 9.325 3.901 1.00 95.00 172 LYS A C 1
ATOM 1352 O O . LYS A 1 172 ? 24.447 9.051 3.435 1.00 95.00 172 LYS A O 1
ATOM 1357 N N . SER A 1 173 ? 22.336 8.456 3.937 1.00 94.19 173 SER A N 1
ATOM 1358 C CA . SER A 1 173 ? 22.426 7.077 3.446 1.00 94.19 173 SER A CA 1
ATOM 1359 C C . SER A 1 173 ? 22.844 7.036 1.974 1.00 94.19 173 SER A C 1
ATOM 1361 O O . SER A 1 173 ? 23.820 6.374 1.623 1.00 94.19 173 SER A O 1
ATOM 1363 N N . ARG A 1 174 ? 22.219 7.866 1.126 1.00 92.06 174 ARG A N 1
ATOM 1364 C CA . ARG A 1 174 ? 22.593 8.008 -0.288 1.00 92.06 174 ARG A CA 1
ATOM 1365 C C . ARG A 1 174 ? 24.041 8.471 -0.458 1.00 92.06 174 ARG A C 1
ATOM 1367 O O . ARG A 1 174 ? 24.757 7.934 -1.299 1.00 92.06 174 ARG A O 1
ATOM 1374 N N . SER A 1 175 ? 24.498 9.431 0.351 1.00 92.88 175 SER A N 1
ATOM 1375 C CA . SER A 1 175 ? 25.892 9.897 0.300 1.00 92.88 175 SER A CA 1
ATOM 1376 C C . SER A 1 175 ? 26.898 8.789 0.641 1.00 92.88 175 SER A C 1
ATOM 1378 O O . SER A 1 175 ? 27.944 8.690 0.000 1.00 92.88 175 SER A O 1
ATOM 1380 N N . ILE A 1 176 ? 26.570 7.928 1.610 1.00 93.50 176 ILE A N 1
ATOM 1381 C CA . ILE A 1 176 ? 27.391 6.772 1.993 1.00 93.50 176 ILE A CA 1
ATOM 1382 C C . ILE A 1 176 ? 27.367 5.722 0.882 1.00 93.50 176 ILE A C 1
ATOM 1384 O O . ILE A 1 176 ? 28.416 5.205 0.512 1.00 93.50 176 ILE A O 1
ATOM 1388 N N . GLN A 1 177 ? 26.200 5.453 0.295 1.00 91.19 177 GLN A N 1
ATOM 1389 C CA . GLN A 1 177 ? 26.054 4.499 -0.802 1.00 91.19 177 GLN A CA 1
ATOM 1390 C C . GLN A 1 177 ? 26.910 4.889 -2.015 1.00 91.19 177 GLN A C 1
ATOM 1392 O O . GLN A 1 177 ? 27.596 4.038 -2.572 1.00 91.19 177 GLN A O 1
ATOM 1397 N N . VAL A 1 178 ? 26.951 6.177 -2.373 1.00 91.62 178 VAL A N 1
ATOM 1398 C CA . VAL A 1 178 ? 27.824 6.686 -3.446 1.00 91.62 178 VAL A CA 1
ATOM 1399 C C . VAL A 1 178 ? 29.303 6.498 -3.107 1.00 91.62 178 VAL A C 1
ATOM 1401 O O . VAL A 1 178 ? 30.070 6.072 -3.965 1.00 91.62 178 VAL A O 1
ATOM 1404 N N . LYS A 1 179 ? 29.719 6.773 -1.864 1.00 91.31 179 LYS A N 1
ATOM 1405 C CA . LYS A 1 179 ? 31.106 6.530 -1.430 1.00 91.31 179 LYS A CA 1
ATOM 1406 C C . LYS A 1 179 ? 31.470 5.046 -1.479 1.00 91.31 179 LYS A C 1
ATOM 1408 O O . LYS A 1 179 ? 32.563 4.717 -1.916 1.00 91.31 179 LYS A O 1
ATOM 1413 N N . ASN A 1 180 ? 30.568 4.161 -1.065 1.00 91.81 180 ASN A N 1
ATOM 1414 C CA . ASN A 1 180 ? 30.798 2.717 -1.101 1.00 91.81 180 ASN A CA 1
ATOM 1415 C C . ASN A 1 180 ? 30.905 2.164 -2.526 1.00 91.81 180 ASN A C 1
ATOM 1417 O O . ASN A 1 180 ? 31.656 1.220 -2.731 1.00 91.81 180 ASN A O 1
ATOM 1421 N N . MET A 1 181 ? 30.185 2.733 -3.501 1.00 89.31 181 MET A N 1
ATOM 1422 C CA . MET A 1 181 ? 30.346 2.336 -4.907 1.00 89.31 181 MET A CA 1
ATOM 1423 C C . MET A 1 181 ? 31.748 2.685 -5.422 1.00 89.31 181 MET A C 1
ATOM 1425 O O . MET A 1 181 ? 32.401 1.817 -5.976 1.00 89.31 181 MET A O 1
ATOM 1429 N N . LYS A 1 182 ? 32.273 3.878 -5.101 1.00 86.06 182 LYS A N 1
ATOM 1430 C CA . LYS A 1 182 ? 33.636 4.274 -5.506 1.00 86.06 182 LYS A CA 1
ATOM 1431 C C . LYS A 1 182 ? 34.731 3.326 -5.002 1.00 86.06 182 LYS A C 1
ATOM 1433 O O . LYS A 1 182 ? 35.613 2.990 -5.769 1.00 86.06 182 LYS A O 1
ATOM 1438 N N . HIS A 1 183 ? 34.650 2.866 -3.751 1.00 83.25 183 HIS A N 1
ATOM 1439 C CA . HIS A 1 183 ? 35.631 1.916 -3.198 1.00 83.25 183 HIS A CA 1
ATOM 1440 C C . HIS A 1 183 ? 35.478 0.483 -3.732 1.00 83.25 183 HIS A C 1
ATOM 1442 O O . HIS A 1 183 ? 36.345 -0.342 -3.488 1.00 83.25 183 HIS A O 1
ATOM 1448 N N . LYS A 1 184 ? 34.348 0.146 -4.368 1.00 77.69 184 LYS A N 1
ATOM 1449 C CA . LYS A 1 184 ? 34.167 -1.147 -5.049 1.00 77.69 184 LYS A CA 1
ATOM 1450 C C . LYS A 1 184 ? 34.680 -1.129 -6.488 1.00 77.69 184 LYS A C 1
ATOM 1452 O O . LYS A 1 184 ? 34.869 -2.202 -7.052 1.00 77.69 184 LYS A O 1
ATOM 1457 N N . ASP A 1 185 ? 34.814 0.063 -7.064 1.00 73.94 185 ASP A N 1
ATOM 1458 C CA . ASP A 1 185 ? 35.299 0.275 -8.426 1.00 73.94 185 ASP A CA 1
ATOM 1459 C C . ASP A 1 185 ? 36.841 0.427 -8.478 1.00 73.94 185 ASP A C 1
ATOM 1461 O O . ASP A 1 185 ? 37.412 0.323 -9.563 1.00 73.94 185 ASP A O 1
ATOM 1465 N N . GLU A 1 186 ? 37.494 0.665 -7.327 1.00 57.69 186 GLU A N 1
ATOM 1466 C CA . GLU A 1 186 ? 38.957 0.592 -7.103 1.00 57.69 186 GLU A CA 1
ATOM 1467 C C . GLU A 1 186 ? 39.416 -0.842 -6.791 1.00 57.69 186 GLU A C 1
ATOM 1469 O O . GLU A 1 186 ? 40.483 -1.236 -7.316 1.00 57.69 186 GLU A O 1
#

InterPro domains:
  IPR011527 ABC transporter type 1, transmembrane domain [PF00664] (14-185)
  IPR011527 ABC transporter type 1, transmembrane domain [PS50929] (14-186)
  IPR036640 ABC transporter type 1, transmembrane domain superfamily [G3DSA:1.20.1560.10] (2-186)
  IPR036640 ABC transporter type 1, transmembrane domain superfamily [SSF90123] (9-184)
  IPR050173 ATP-binding cassette transporter C-like [PTHR24223] (3-186)

Radius of gyration: 24.68 Å; chains: 1; bounding box: 64×33×73 Å